Protein AF-A0A641AQV4-F1 (afdb_monomer_lite)

InterPro domains:
  IPR024524 Protein of unknown function DUF3800 [PF12686] (24-109)

Structure (mmCIF, N/CA/C/O backbone):
data_AF-A0A641AQV4-F1
#
_entry.id   AF-A0A641AQV4-F1
#
loop_
_atom_site.group_PDB
_atom_site.id
_atom_site.type_symbol
_atom_site.label_atom_id
_atom_site.label_alt_id
_atom_site.label_comp_id
_atom_site.label_asym_id
_atom_site.label_entity_id
_atom_site.label_seq_id
_atom_site.pdbx_PDB_ins_code
_atom_site.Cartn_x
_atom_site.Cartn_y
_atom_site.Cartn_z
_atom_site.occupancy
_atom_site.B_iso_or_equiv
_atom_site.auth_seq_id
_atom_site.auth_comp_id
_atom_site.auth_asym_id
_atom_site.auth_atom_id
_atom_site.pdbx_PDB_model_num
ATOM 1 N N . MET A 1 1 ? -1.474 -3.637 4.323 1.00 90.50 1 MET A N 1
ATOM 2 C CA . MET A 1 1 ? -1.770 -3.401 2.892 1.00 90.50 1 MET A CA 1
ATOM 3 C C . MET A 1 1 ? -0.518 -3.667 2.078 1.00 90.50 1 MET A C 1
ATOM 5 O O . MET A 1 1 ? 0.560 -3.543 2.641 1.00 90.50 1 MET A O 1
ATOM 9 N N . GLY A 1 2 ? -0.645 -4.040 0.807 1.00 93.69 2 GLY A N 1
ATOM 10 C CA . GLY A 1 2 ? 0.473 -4.293 -0.098 1.00 93.69 2 GLY A CA 1
ATOM 11 C C . GLY A 1 2 ? 0.120 -3.912 -1.532 1.00 93.69 2 GLY A C 1
ATOM 12 O O . GLY A 1 2 ? -0.974 -4.215 -2.003 1.00 93.69 2 GLY A O 1
ATOM 13 N N . VAL A 1 3 ? 1.032 -3.237 -2.224 1.00 95.06 3 VAL A N 1
ATOM 14 C CA . VAL A 1 3 ? 0.872 -2.877 -3.637 1.00 95.06 3 VAL A CA 1
ATOM 15 C C . VAL A 1 3 ? 2.147 -3.260 -4.366 1.00 95.06 3 VAL A C 1
ATOM 17 O O . VAL A 1 3 ? 3.242 -2.921 -3.923 1.00 95.06 3 VAL A O 1
ATOM 20 N N . VAL A 1 4 ? 1.998 -3.974 -5.476 1.00 94.38 4 VAL A N 1
ATOM 21 C CA . VAL A 1 4 ? 3.103 -4.377 -6.344 1.00 94.38 4 VAL A CA 1
ATOM 22 C C . VAL A 1 4 ? 2.828 -3.849 -7.738 1.00 94.38 4 VAL A C 1
ATOM 24 O O . VAL A 1 4 ? 1.740 -4.049 -8.271 1.00 94.38 4 VAL A O 1
ATOM 27 N N . VAL A 1 5 ? 3.810 -3.173 -8.322 1.00 93.50 5 VAL A N 1
ATOM 28 C CA . VAL A 1 5 ? 3.731 -2.628 -9.679 1.00 93.50 5 VAL A CA 1
ATOM 29 C C . VAL A 1 5 ? 4.882 -3.208 -10.489 1.00 93.50 5 VAL A C 1
ATOM 31 O O . VAL A 1 5 ? 6.038 -2.958 -10.161 1.00 93.50 5 VAL A O 1
ATOM 34 N N . ASP A 1 6 ? 4.567 -3.983 -11.528 1.00 91.06 6 ASP A N 1
ATOM 35 C CA . ASP A 1 6 ? 5.543 -4.497 -12.497 1.00 91.06 6 ASP A CA 1
ATOM 36 C C . ASP A 1 6 ? 6.168 -3.314 -13.260 1.00 91.06 6 ASP A C 1
ATOM 38 O O . ASP A 1 6 ? 5.469 -2.382 -13.655 1.00 91.06 6 ASP A O 1
ATOM 42 N N . SER A 1 7 ? 7.472 -3.355 -13.555 1.00 87.75 7 SER A N 1
ATOM 43 C CA . SER A 1 7 ? 8.125 -2.381 -14.459 1.00 87.75 7 SER A CA 1
ATOM 44 C C . SER A 1 7 ? 7.400 -2.171 -15.773 1.00 87.75 7 SER A C 1
ATOM 46 O O . SER A 1 7 ? 7.506 -1.107 -16.378 1.00 87.75 7 SER A O 1
ATOM 48 N N . ARG A 1 8 ? 6.774 -3.234 -16.273 1.00 88.31 8 ARG A N 1
ATOM 49 C CA . ARG A 1 8 ? 6.103 -3.253 -17.562 1.00 88.31 8 ARG A CA 1
ATOM 50 C C . ARG A 1 8 ? 4.699 -2.683 -17.481 1.00 88.31 8 ARG A C 1
ATOM 52 O O . ARG A 1 8 ? 4.086 -2.458 -18.520 1.00 88.31 8 ARG A O 1
ATOM 59 N N . PHE A 1 9 ? 4.176 -2.457 -16.282 1.00 87.62 9 PHE A N 1
ATOM 60 C CA . PHE A 1 9 ? 2.950 -1.707 -16.110 1.00 87.62 9 PHE A CA 1
ATOM 61 C C . PHE A 1 9 ? 3.228 -0.237 -16.445 1.00 87.62 9 PHE A C 1
ATOM 63 O O . PHE A 1 9 ? 4.127 0.370 -15.868 1.00 87.62 9 PHE A O 1
ATOM 70 N N . HIS A 1 10 ? 2.503 0.304 -17.428 1.00 85.50 10 HIS A N 1
ATOM 71 C CA . HIS A 1 10 ? 2.742 1.638 -17.995 1.00 85.50 10 HIS A CA 1
ATOM 72 C C . HIS A 1 10 ? 4.231 1.882 -18.323 1.00 85.50 10 HIS A C 1
ATOM 74 O O . HIS A 1 10 ? 4.896 2.720 -17.716 1.00 85.50 10 HIS A O 1
ATOM 80 N N . GLN A 1 11 ? 4.781 1.130 -19.285 1.00 81.81 11 GLN A N 1
ATOM 81 C CA . GLN A 1 11 ? 6.208 1.209 -19.659 1.00 81.81 11 GLN A CA 1
ATOM 82 C C . GLN A 1 11 ? 6.678 2.622 -20.015 1.00 81.81 11 GLN A C 1
ATOM 84 O O . GLN A 1 11 ? 7.816 2.968 -19.713 1.00 81.81 11 GLN A O 1
ATOM 89 N N . ALA A 1 12 ? 5.800 3.431 -20.614 1.00 86.94 12 ALA A N 1
ATOM 90 C CA . ALA A 1 12 ? 6.088 4.817 -20.972 1.00 86.94 12 ALA A CA 1
ATOM 91 C C . ALA A 1 12 ? 6.213 5.757 -19.754 1.00 86.94 12 ALA A C 1
ATOM 93 O O . ALA A 1 12 ? 6.761 6.848 -19.883 1.00 86.94 12 ALA A O 1
ATOM 94 N N . SER A 1 13 ? 5.724 5.357 -18.575 1.00 88.25 13 SER A N 1
ATOM 95 C CA . SER A 1 13 ? 5.799 6.162 -17.356 1.00 88.25 13 SER A CA 1
ATOM 96 C C . SER A 1 13 ? 7.189 6.114 -16.722 1.00 88.25 13 SER A C 1
ATOM 98 O O . SER A 1 13 ? 7.870 5.081 -16.702 1.00 88.25 13 SER A O 1
ATOM 100 N N . THR A 1 14 ? 7.588 7.240 -16.130 1.00 91.00 14 THR A N 1
ATOM 101 C CA . THR A 1 14 ? 8.814 7.333 -15.335 1.00 91.00 14 THR A CA 1
ATOM 102 C C . THR A 1 14 ? 8.714 6.463 -14.071 1.00 91.00 14 THR A C 1
ATOM 104 O O . THR A 1 14 ? 7.610 6.168 -13.599 1.00 91.00 14 THR A O 1
ATOM 107 N N . PRO A 1 15 ? 9.848 6.029 -13.486 1.00 87.88 15 PRO A N 1
ATOM 108 C CA . PRO A 1 15 ? 9.845 5.307 -12.213 1.00 87.88 15 PRO A CA 1
ATOM 109 C C . PRO A 1 15 ? 9.129 6.064 -11.088 1.00 87.88 15 PRO A C 1
ATOM 111 O O . PRO A 1 15 ? 8.354 5.453 -10.361 1.00 87.88 15 PRO A O 1
ATOM 114 N N . GLU A 1 16 ? 9.330 7.379 -11.010 1.00 88.62 16 GLU A N 1
ATOM 115 C CA . GLU A 1 16 ? 8.686 8.263 -10.033 1.00 88.62 16 GLU A CA 1
ATOM 116 C C . GLU A 1 16 ? 7.159 8.262 -10.178 1.00 88.62 16 GLU A C 1
ATOM 118 O O . GLU A 1 16 ? 6.444 8.071 -9.202 1.00 88.62 16 GLU A O 1
ATOM 123 N N . SER A 1 17 ? 6.638 8.365 -11.406 1.00 89.56 17 SER A N 1
ATOM 124 C CA . SER A 1 17 ? 5.191 8.315 -11.651 1.00 89.56 17 SER A CA 1
ATOM 125 C C . SER A 1 17 ? 4.580 6.966 -11.247 1.00 89.56 17 SER A C 1
ATOM 127 O O . SER A 1 17 ? 3.475 6.916 -10.704 1.00 89.56 17 SER A O 1
ATOM 129 N N . ARG A 1 18 ? 5.306 5.857 -11.455 1.00 90.44 18 ARG A N 1
ATOM 130 C CA . ARG A 1 18 ? 4.868 4.530 -10.987 1.00 90.44 18 ARG A CA 1
ATOM 131 C C . ARG A 1 18 ? 4.887 4.417 -9.467 1.00 90.44 18 ARG A C 1
ATOM 133 O O . ARG A 1 18 ? 3.988 3.798 -8.906 1.00 90.44 18 ARG A O 1
ATOM 140 N N . GLU A 1 19 ? 5.888 4.997 -8.813 1.00 89.94 19 GLU A N 1
ATOM 141 C CA . GLU A 1 19 ? 5.973 5.053 -7.353 1.00 89.94 19 GLU A CA 1
ATOM 142 C C . GLU A 1 19 ? 4.833 5.888 -6.766 1.00 89.94 19 GLU A C 1
ATOM 144 O O . GLU A 1 19 ? 4.111 5.400 -5.897 1.00 89.94 19 GLU A O 1
ATOM 149 N N . GLN A 1 20 ? 4.592 7.079 -7.317 1.00 91.88 20 GLN A N 1
ATOM 150 C CA . GLN A 1 20 ? 3.461 7.926 -6.956 1.00 91.88 20 GLN A CA 1
ATOM 151 C C . GLN A 1 20 ? 2.134 7.173 -7.109 1.00 91.88 20 GLN A C 1
ATOM 153 O O . GLN A 1 20 ? 1.320 7.181 -6.188 1.00 91.88 20 GLN A O 1
ATOM 158 N N . HIS A 1 21 ? 1.92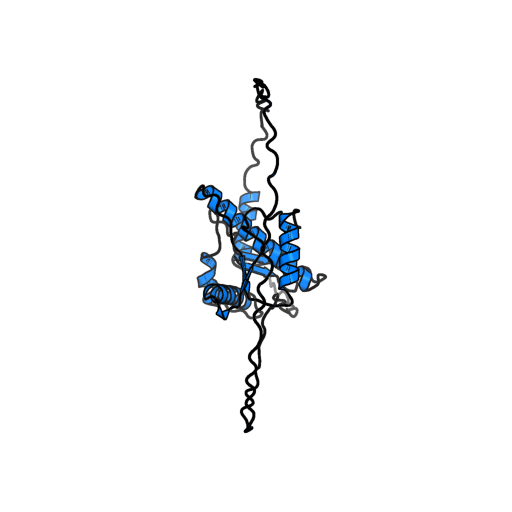5 6.473 -8.230 1.00 92.50 21 HIS A N 1
ATOM 159 C CA . HIS A 1 21 ? 0.723 5.668 -8.447 1.00 92.50 21 HIS A CA 1
ATOM 160 C C . HIS A 1 21 ? 0.591 4.534 -7.422 1.00 92.50 21 HIS A C 1
ATOM 162 O O . HIS A 1 21 ? -0.465 4.374 -6.811 1.00 92.50 21 HIS A O 1
ATOM 168 N N . ALA A 1 22 ? 1.658 3.759 -7.201 1.00 93.06 22 ALA A N 1
ATOM 169 C CA . ALA A 1 22 ? 1.662 2.681 -6.214 1.00 93.06 22 ALA A CA 1
ATOM 170 C C . ALA A 1 22 ? 1.299 3.206 -4.819 1.00 93.06 22 ALA A C 1
ATOM 172 O O . ALA A 1 22 ? 0.519 2.584 -4.092 1.00 93.06 22 ALA A O 1
ATOM 173 N N . TYR A 1 23 ? 1.841 4.372 -4.473 1.00 93.00 23 TYR A N 1
ATOM 174 C CA . TYR A 1 23 ? 1.618 5.023 -3.198 1.00 93.00 23 TYR A CA 1
ATOM 175 C C . TYR A 1 23 ? 0.191 5.565 -3.056 1.00 93.00 23 TYR A C 1
ATOM 177 O O . TYR A 1 23 ? -0.449 5.357 -2.024 1.00 93.00 23 TYR A O 1
ATOM 185 N N . GLU A 1 24 ? -0.353 6.165 -4.116 1.00 94.31 24 GLU A N 1
ATOM 186 C CA . GLU A 1 24 ? -1.747 6.606 -4.168 1.00 94.31 24 GLU A CA 1
ATOM 187 C C . GLU A 1 24 ? -2.705 5.428 -3.937 1.00 94.31 24 GLU A C 1
ATOM 189 O O . GLU A 1 24 ? -3.606 5.509 -3.097 1.00 94.31 24 GLU A O 1
ATOM 194 N N . VAL A 1 25 ? -2.476 4.296 -4.620 1.00 94.50 25 VAL A N 1
ATOM 195 C CA . VAL A 1 25 ? -3.276 3.076 -4.428 1.00 94.50 25 VAL A CA 1
ATOM 196 C C . VAL A 1 25 ? -3.168 2.599 -2.983 1.00 94.50 25 VAL A C 1
ATOM 198 O O . VAL A 1 25 ? -4.184 2.267 -2.369 1.00 94.50 25 VAL A O 1
ATOM 201 N N . LEU A 1 26 ? -1.951 2.553 -2.434 1.00 94.50 26 LEU A N 1
ATOM 202 C CA . LEU A 1 26 ? -1.697 2.063 -1.083 1.00 94.50 26 LEU A CA 1
ATOM 203 C C . LEU A 1 26 ? -2.469 2.883 -0.042 1.00 94.50 26 LEU A C 1
ATOM 205 O O . LEU A 1 26 ? -3.182 2.303 0.784 1.00 94.50 26 LEU A O 1
ATOM 209 N N . LEU A 1 27 ? -2.373 4.215 -0.110 1.00 94.31 27 LEU A N 1
ATOM 210 C CA . LEU A 1 27 ? -3.089 5.113 0.795 1.00 94.31 27 LEU A CA 1
ATOM 211 C C . LEU A 1 27 ? -4.600 5.036 0.598 1.00 94.31 27 LEU A C 1
ATOM 213 O O . LEU A 1 27 ? -5.336 5.012 1.581 1.00 94.31 27 LEU A O 1
ATOM 217 N N . HIS A 1 28 ? -5.076 4.932 -0.642 1.00 93.81 28 HIS A N 1
ATOM 218 C CA . HIS A 1 28 ? -6.503 4.790 -0.911 1.00 93.81 28 HIS A CA 1
ATOM 219 C C . HIS A 1 28 ? -7.071 3.477 -0.346 1.00 93.81 28 HIS A C 1
ATOM 221 O O . HIS A 1 28 ? -8.138 3.466 0.268 1.00 93.81 28 HIS A O 1
ATOM 227 N N . LYS A 1 29 ? -6.352 2.356 -0.485 1.00 93.31 29 LYS A N 1
ATOM 228 C CA . LYS A 1 29 ? -6.755 1.075 0.121 1.00 93.31 29 LYS A CA 1
ATOM 229 C C . LYS A 1 29 ? -6.733 1.128 1.646 1.00 93.31 29 LYS A C 1
ATOM 231 O O . LYS A 1 29 ? -7.606 0.540 2.283 1.00 93.31 29 LYS A O 1
ATOM 236 N N . PHE A 1 30 ? -5.771 1.837 2.232 1.00 94.31 30 PHE A N 1
ATOM 237 C CA . PHE A 1 30 ? -5.744 2.078 3.671 1.00 94.31 30 PHE A CA 1
ATOM 238 C C . PHE A 1 30 ? -6.923 2.948 4.133 1.00 94.31 30 PHE A C 1
ATOM 240 O O . PHE A 1 30 ? -7.590 2.597 5.101 1.00 94.31 30 PHE A O 1
ATOM 247 N N . ASP A 1 31 ? -7.254 4.014 3.403 1.00 93.12 31 ASP A N 1
ATOM 248 C CA . ASP A 1 31 ? -8.428 4.854 3.672 1.00 93.12 31 ASP A CA 1
ATOM 249 C C . ASP A 1 31 ? -9.733 4.040 3.630 1.00 93.12 31 ASP A C 1
ATOM 251 O O . ASP A 1 31 ? -10.574 4.148 4.525 1.00 93.12 31 ASP A O 1
ATOM 255 N N . MET A 1 32 ? -9.859 3.145 2.647 1.00 91.25 32 MET A N 1
ATOM 256 C CA . MET A 1 32 ? -10.991 2.226 2.533 1.00 91.25 32 MET A CA 1
ATOM 257 C C . MET A 1 32 ? -11.075 1.224 3.690 1.00 91.25 32 MET A C 1
ATOM 259 O O . MET A 1 32 ? -12.176 0.976 4.183 1.00 91.25 32 MET A O 1
ATOM 263 N N . LEU A 1 33 ? -9.942 0.694 4.164 1.00 92.12 33 LEU A N 1
ATOM 264 C CA . LEU A 1 33 ? -9.897 -0.118 5.387 1.00 92.12 33 LEU A CA 1
ATOM 265 C C . LEU A 1 33 ? -10.424 0.669 6.582 1.00 92.12 33 LEU A C 1
ATOM 267 O O . LEU A 1 33 ? -11.279 0.168 7.304 1.00 92.12 33 LEU A O 1
ATOM 271 N N . LEU A 1 34 ? -9.944 1.897 6.790 1.00 92.62 34 LEU A N 1
ATOM 272 C CA . LEU A 1 34 ? -10.392 2.729 7.910 1.00 92.62 34 LEU A CA 1
ATOM 273 C C . LEU A 1 34 ? -11.893 3.005 7.829 1.00 92.62 34 LEU A C 1
ATOM 275 O O . LEU A 1 34 ? -12.591 2.933 8.838 1.00 92.62 34 LEU A O 1
ATOM 279 N N . LYS A 1 35 ? -12.410 3.254 6.621 1.00 91.44 35 LYS A N 1
ATOM 280 C CA . LYS A 1 35 ? -13.849 3.383 6.383 1.00 91.44 35 LYS A CA 1
ATOM 281 C C . LYS A 1 35 ? -14.597 2.096 6.741 1.00 91.44 35 LYS A C 1
ATOM 283 O O . LYS A 1 35 ? -15.625 2.178 7.406 1.00 91.44 35 LYS A O 1
ATOM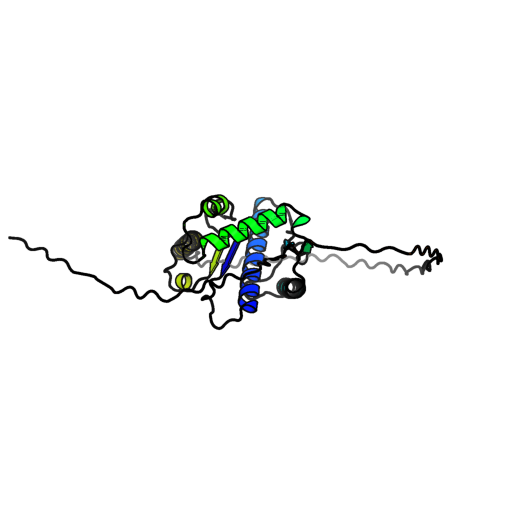 288 N N . SER A 1 36 ? -14.094 0.930 6.334 1.00 89.38 36 SER A N 1
ATOM 289 C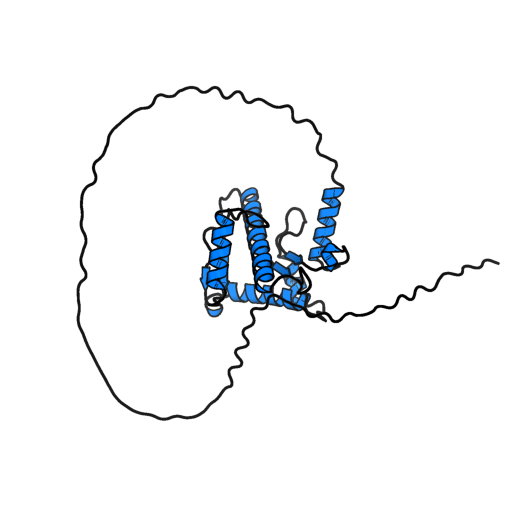 CA . SER A 1 36 ? -14.700 -0.369 6.659 1.00 89.38 36 SER A CA 1
ATOM 290 C C . SER A 1 36 ? -14.729 -0.618 8.168 1.00 89.38 36 SER A C 1
ATOM 292 O O . SER A 1 36 ? -15.767 -1.005 8.698 1.00 89.38 36 SER A O 1
ATOM 294 N N . VAL A 1 37 ? -13.617 -0.362 8.860 1.00 89.38 37 VAL A N 1
ATOM 295 C CA . VAL A 1 37 ? -13.500 -0.499 10.320 1.00 89.38 37 VAL A CA 1
ATOM 296 C C . VAL A 1 37 ? -14.454 0.463 11.022 1.00 89.38 37 VAL A C 1
ATOM 298 O O . VAL A 1 37 ? -15.192 0.058 11.909 1.00 89.38 37 VAL A O 1
ATOM 301 N N . ARG A 1 38 ? -14.532 1.720 10.572 1.00 90.00 38 ARG A N 1
ATOM 302 C CA . ARG A 1 38 ? -15.468 2.711 11.116 1.00 90.00 38 ARG A CA 1
ATOM 303 C C . ARG A 1 38 ? -16.929 2.292 10.969 1.00 90.00 38 ARG A C 1
ATOM 305 O O . ARG A 1 38 ? -17.709 2.520 11.886 1.00 90.00 38 ARG A O 1
ATOM 312 N N . VAL A 1 39 ? -17.314 1.736 9.819 1.00 88.94 39 VAL A N 1
ATOM 313 C CA . VAL A 1 39 ? -18.689 1.253 9.600 1.00 88.94 39 VAL A CA 1
ATOM 314 C C . VAL A 1 39 ? -18.998 0.073 10.520 1.00 88.94 39 VAL A C 1
ATOM 316 O O . VAL A 1 39 ? -20.096 0.009 11.061 1.00 88.94 39 VAL A O 1
ATOM 319 N N . LYS A 1 40 ? -18.032 -0.829 10.723 1.00 87.44 40 LYS A N 1
ATOM 320 C CA . LYS A 1 40 ? -18.199 -2.020 11.558 1.00 87.44 40 LYS A CA 1
ATOM 321 C C . LYS A 1 40 ? -18.242 -1.699 13.055 1.00 87.44 40 LYS A C 1
ATOM 323 O O . LYS A 1 40 ? -19.142 -2.153 13.749 1.00 87.44 40 LYS A O 1
ATOM 328 N N . ASP A 1 41 ? -17.301 -0.889 13.527 1.00 86.50 41 ASP A N 1
ATOM 329 C CA . ASP A 1 41 ? -17.079 -0.655 14.957 1.00 86.50 41 ASP A CA 1
ATOM 330 C C . ASP A 1 41 ? -17.754 0.636 15.451 1.00 86.50 41 ASP A C 1
ATOM 332 O O . ASP A 1 41 ? -17.727 0.943 16.638 1.00 86.50 41 ASP A O 1
ATOM 336 N N . SER A 1 42 ? -18.357 1.422 14.550 1.00 86.19 42 SER A N 1
ATOM 337 C CA . SER A 1 42 ? -18.987 2.724 14.835 1.00 86.19 42 SER A CA 1
ATOM 338 C C . SER A 1 42 ? -18.059 3.765 15.488 1.00 86.19 42 SER A C 1
ATOM 340 O O . SER A 1 42 ? -18.525 4.780 16.007 1.00 86.19 42 SER A O 1
ATOM 342 N N . LEU A 1 43 ? -16.738 3.568 15.418 1.00 80.44 43 LEU A N 1
ATOM 343 C CA . LEU A 1 43 ? -15.737 4.481 15.971 1.00 80.44 43 LEU A CA 1
ATOM 344 C C . LEU A 1 43 ? -15.168 5.411 14.887 1.00 80.44 43 LEU A C 1
ATOM 346 O O . LEU A 1 43 ? -14.792 4.943 13.808 1.00 80.44 43 LEU A O 1
ATOM 350 N N . PRO A 1 44 ? -15.035 6.728 15.145 1.00 81.44 44 PRO A N 1
ATOM 351 C CA . PRO A 1 44 ? -14.482 7.694 14.195 1.00 81.44 44 PRO A CA 1
ATOM 352 C C . PRO A 1 44 ? -12.943 7.648 14.151 1.00 81.44 44 PRO A C 1
ATOM 354 O O . PRO A 1 44 ? -12.280 8.685 14.177 1.00 81.44 44 PRO A O 1
ATOM 357 N N . ASN A 1 45 ? -12.365 6.448 14.093 1.00 84.25 45 ASN A N 1
ATOM 358 C CA . ASN A 1 45 ? -10.921 6.261 14.106 1.00 84.25 45 ASN A CA 1
ATOM 359 C C . ASN A 1 45 ? -10.290 6.866 12.847 1.00 84.25 45 ASN A C 1
ATOM 361 O O . ASN A 1 45 ? -10.765 6.656 11.727 1.00 84.25 45 ASN A O 1
ATOM 365 N N . ARG A 1 46 ? -9.196 7.606 13.040 1.00 91.75 46 ARG A N 1
ATOM 366 C CA . ARG A 1 46 ? -8.327 8.071 11.958 1.00 91.75 46 ARG A CA 1
ATOM 367 C C . ARG A 1 46 ? -7.034 7.272 11.963 1.00 91.75 46 ARG A C 1
ATOM 369 O O . ARG A 1 46 ? -6.533 6.911 13.023 1.00 91.75 46 ARG A O 1
ATOM 376 N N . GLY A 1 47 ? -6.498 7.002 10.780 1.00 92.75 47 GLY A N 1
ATOM 377 C CA . GLY A 1 47 ? -5.254 6.253 10.634 1.00 92.75 47 GLY A CA 1
ATOM 378 C C . GLY A 1 47 ? -4.034 7.161 10.618 1.00 92.75 47 GLY A C 1
ATOM 379 O O . GLY A 1 47 ? -4.071 8.247 10.041 1.00 92.75 47 GLY A O 1
ATOM 380 N N . LEU A 1 48 ? -2.941 6.687 11.205 1.00 94.06 48 LEU A N 1
ATOM 381 C CA . LEU A 1 48 ? -1.625 7.305 11.095 1.00 94.06 48 LEU A CA 1
ATOM 382 C C . LEU A 1 48 ? -0.747 6.463 10.166 1.00 94.06 48 LEU A C 1
ATOM 384 O O . LEU A 1 48 ? -0.765 5.235 10.245 1.00 94.06 48 LEU A O 1
ATOM 388 N N . VAL A 1 49 ? 0.021 7.123 9.300 1.00 93.81 49 VAL A N 1
ATOM 389 C CA . VAL A 1 49 ? 0.984 6.477 8.400 1.00 93.81 49 VAL A CA 1
ATOM 390 C C . VAL A 1 49 ? 2.380 6.952 8.777 1.00 93.81 49 VAL A C 1
ATOM 392 O O . VAL A 1 49 ? 2.606 8.153 8.910 1.00 93.81 49 VAL A O 1
ATOM 395 N N . ILE A 1 50 ? 3.301 6.006 8.957 1.00 92.44 50 ILE A N 1
ATOM 396 C CA . ILE A 1 50 ? 4.701 6.274 9.291 1.00 92.44 50 ILE A CA 1
ATOM 397 C C . ILE A 1 50 ? 5.580 5.572 8.257 1.00 92.44 50 ILE A C 1
ATOM 399 O O . ILE A 1 50 ? 5.401 4.382 8.000 1.00 92.44 50 ILE A O 1
ATOM 403 N N . HIS A 1 51 ? 6.521 6.311 7.685 1.00 90.38 51 HIS A N 1
ATOM 404 C CA . HIS A 1 51 ? 7.517 5.837 6.735 1.00 90.38 51 HIS A CA 1
ATOM 405 C C . HIS A 1 51 ? 8.899 5.715 7.369 1.00 90.38 51 HIS A C 1
ATOM 407 O O . HIS A 1 51 ? 9.253 6.486 8.264 1.00 90.38 51 HIS A O 1
ATOM 413 N N . ASP A 1 52 ? 9.696 4.786 6.838 1.00 89.94 52 ASP A N 1
ATOM 414 C CA . ASP A 1 52 ? 11.143 4.809 7.034 1.00 89.94 52 ASP A CA 1
ATOM 415 C C . ASP A 1 52 ? 11.731 6.065 6.375 1.00 89.94 52 ASP A C 1
ATOM 417 O O . ASP A 1 52 ? 11.389 6.430 5.244 1.00 89.94 52 ASP A O 1
ATOM 421 N N . ARG A 1 53 ? 12.600 6.757 7.108 1.00 83.31 53 ARG A N 1
ATOM 422 C CA . ARG A 1 53 ? 13.150 8.046 6.696 1.00 83.31 53 ARG A CA 1
ATOM 423 C C . ARG A 1 53 ? 14.115 7.881 5.525 1.00 83.31 53 ARG A C 1
ATOM 425 O O . ARG A 1 53 ? 15.219 7.359 5.673 1.00 83.31 53 ARG A O 1
ATOM 432 N N . ARG A 1 54 ? 13.747 8.456 4.376 1.00 77.88 54 ARG A N 1
ATOM 433 C CA . ARG A 1 54 ? 14.611 8.630 3.198 1.00 77.88 54 ARG A CA 1
ATOM 434 C C . ARG A 1 54 ? 14.476 10.065 2.695 1.00 77.88 54 ARG A C 1
ATOM 436 O O . ARG A 1 54 ? 13.430 10.439 2.180 1.00 77.88 54 ARG A O 1
ATOM 443 N N . VAL A 1 55 ? 15.549 10.848 2.824 1.00 56.91 55 VAL A N 1
ATOM 444 C CA . VAL A 1 55 ? 15.538 12.317 2.643 1.00 56.91 55 VAL A CA 1
ATOM 445 C C . VAL A 1 55 ? 14.978 12.766 1.286 1.00 56.91 55 VAL A C 1
ATOM 447 O O . VAL A 1 55 ? 14.283 13.770 1.221 1.00 56.91 55 VAL A O 1
ATOM 450 N N . VAL A 1 56 ? 15.247 12.022 0.207 1.00 59.81 56 VAL A N 1
ATOM 451 C CA . VAL A 1 56 ? 14.832 12.414 -1.154 1.00 59.81 56 VAL A CA 1
ATOM 452 C C . VAL A 1 56 ? 13.331 12.210 -1.391 1.00 59.81 56 VAL A C 1
ATOM 454 O O . VAL A 1 56 ? 12.735 12.974 -2.130 1.00 59.81 56 VAL A O 1
ATOM 457 N N . VAL A 1 57 ? 12.705 11.229 -0.732 1.00 79.19 57 VAL A N 1
ATOM 458 C CA . VAL A 1 57 ? 11.318 10.807 -1.026 1.00 79.19 57 VAL A CA 1
ATOM 459 C C . VAL A 1 57 ? 10.297 11.491 -0.101 1.00 79.19 57 VAL A C 1
ATOM 461 O O . VAL A 1 57 ? 9.109 11.572 -0.404 1.00 79.19 57 VAL A O 1
ATOM 464 N N . GLU A 1 58 ? 10.749 12.020 1.037 1.00 87.06 58 GLU A N 1
ATOM 465 C CA . GLU A 1 58 ? 9.880 12.606 2.063 1.00 87.06 58 GLU A CA 1
ATOM 466 C C . GLU A 1 58 ? 9.071 13.809 1.553 1.00 87.06 58 GLU A C 1
ATOM 468 O O . GLU A 1 58 ? 7.850 13.856 1.729 1.00 87.06 58 GLU A O 1
ATOM 473 N N . ARG A 1 59 ? 9.733 14.757 0.876 1.00 88.44 59 ARG A N 1
ATOM 474 C CA . ARG A 1 59 ? 9.081 15.972 0.364 1.00 88.44 59 ARG A CA 1
ATOM 475 C C . ARG A 1 59 ? 8.002 15.647 -0.669 1.00 88.44 59 ARG A C 1
ATOM 477 O O . ARG A 1 59 ? 6.931 16.260 -0.646 1.00 88.44 59 ARG A O 1
ATOM 484 N N . ASP A 1 60 ? 8.269 14.685 -1.543 1.00 90.12 60 ASP A N 1
ATOM 485 C CA . ASP A 1 60 ? 7.349 14.291 -2.608 1.00 90.12 60 ASP A CA 1
ATOM 486 C C . ASP A 1 60 ? 6.118 13.598 -2.019 1.00 90.12 60 ASP A C 1
ATOM 488 O O . ASP A 1 60 ? 4.991 14.017 -2.283 1.00 90.12 60 ASP A O 1
ATOM 492 N N . ILE A 1 61 ? 6.318 12.647 -1.098 1.00 91.12 61 ILE A N 1
ATOM 493 C CA . ILE A 1 61 ? 5.231 11.962 -0.381 1.00 91.12 61 ILE A CA 1
ATOM 494 C C . ILE A 1 61 ? 4.334 12.951 0.373 1.00 91.12 61 ILE A C 1
ATOM 496 O O . ILE A 1 61 ? 3.102 12.855 0.298 1.00 91.12 61 ILE A O 1
ATOM 500 N N . GLN A 1 62 ? 4.922 13.904 1.103 1.00 91.56 62 GLN A N 1
ATOM 501 C CA . GLN A 1 62 ? 4.156 14.922 1.828 1.00 91.56 62 GLN A CA 1
ATOM 502 C C . GLN A 1 62 ? 3.364 15.813 0.864 1.00 91.56 62 GLN A C 1
ATOM 504 O O . GLN A 1 62 ? 2.188 16.103 1.116 1.00 91.56 62 GLN A O 1
ATOM 509 N N . THR A 1 63 ? 3.974 16.200 -0.260 1.00 92.25 63 THR A N 1
ATOM 510 C CA . THR A 1 63 ? 3.331 17.012 -1.300 1.00 92.25 63 THR A CA 1
ATOM 511 C C . THR A 1 63 ? 2.146 16.271 -1.917 1.00 92.25 63 THR A C 1
ATOM 513 O O . THR A 1 63 ? 1.027 16.792 -1.894 1.00 92.25 63 THR A O 1
ATOM 516 N N . TRP A 1 64 ? 2.349 15.037 -2.388 1.00 92.69 64 TRP A N 1
ATOM 517 C CA . TRP A 1 64 ? 1.298 14.209 -2.983 1.00 92.69 64 TRP A CA 1
ATOM 518 C C . TRP A 1 64 ? 0.155 13.956 -2.001 1.00 92.69 64 TRP A C 1
ATOM 520 O O . TRP A 1 64 ? -1.010 14.168 -2.331 1.00 92.69 64 TRP A O 1
ATOM 530 N N . THR A 1 65 ? 0.467 13.590 -0.755 1.00 91.69 65 THR A N 1
ATOM 531 C CA . THR A 1 65 ? -0.571 13.292 0.242 1.00 91.69 65 THR A CA 1
ATOM 532 C C . THR A 1 65 ? -1.382 14.533 0.604 1.00 91.69 65 THR A C 1
ATOM 534 O O . THR A 1 65 ? -2.603 14.461 0.752 1.00 91.69 65 THR A O 1
ATOM 537 N N . THR A 1 66 ? -0.733 15.697 0.701 1.00 92.12 66 THR A N 1
ATOM 538 C CA . THR A 1 66 ? -1.428 16.971 0.930 1.00 92.12 66 THR A CA 1
ATOM 539 C C . THR A 1 66 ? -2.378 17.295 -0.223 1.00 92.12 66 THR A C 1
ATOM 541 O O . THR A 1 66 ? -3.508 17.728 0.019 1.00 92.12 66 THR A O 1
ATOM 544 N N . GLN A 1 67 ? -1.954 17.052 -1.466 1.00 92.31 67 GLN A N 1
ATOM 545 C CA . GLN A 1 67 ? -2.792 17.230 -2.653 1.00 92.31 67 GLN A CA 1
ATOM 546 C C . GLN A 1 67 ? -3.991 16.275 -2.638 1.00 92.31 67 GLN A C 1
ATOM 548 O O . GLN A 1 67 ? -5.123 16.743 -2.726 1.00 92.31 67 GLN A O 1
ATOM 553 N N . TRP A 1 68 ? -3.780 14.975 -2.420 1.00 93.75 68 TRP A N 1
ATOM 554 C CA . TRP A 1 68 ? -4.851 13.965 -2.406 1.00 93.75 68 TRP A CA 1
ATOM 555 C C . TRP A 1 68 ? -5.849 14.111 -1.248 1.00 93.75 68 TRP A C 1
ATOM 557 O O . TRP A 1 68 ? -6.962 13.583 -1.304 1.00 93.75 68 TRP A O 1
ATOM 567 N N . ARG A 1 69 ? -5.476 14.820 -0.177 1.00 90.62 69 ARG A N 1
ATOM 568 C CA . ARG A 1 69 ? -6.407 15.213 0.894 1.00 90.62 69 ARG A CA 1
ATOM 569 C C . ARG A 1 69 ? -7.283 16.396 0.476 1.00 90.62 69 ARG A C 1
ATOM 571 O O . ARG A 1 69 ? -8.480 16.403 0.763 1.00 90.62 69 ARG A O 1
ATOM 578 N N . LYS A 1 70 ? -6.703 17.400 -0.193 1.00 89.56 70 LYS A N 1
ATOM 579 C CA . LYS A 1 70 ? -7.410 18.622 -0.621 1.00 89.56 70 LYS A CA 1
ATOM 580 C C . LYS A 1 70 ? -8.331 18.372 -1.815 1.00 89.56 70 LYS A C 1
ATOM 582 O O . LYS A 1 70 ? -9.470 18.827 -1.812 1.00 89.56 70 LYS A O 1
ATOM 587 N N . SER A 1 71 ? -7.852 17.627 -2.800 1.00 86.31 71 SER A N 1
ATOM 588 C CA . SER A 1 71 ? -8.553 17.294 -4.040 1.00 86.31 71 SER A CA 1
ATOM 589 C C . SER A 1 71 ? -8.472 15.795 -4.300 1.00 86.31 71 SER A C 1
ATOM 591 O O . SER A 1 71 ? -7.523 15.144 -3.872 1.00 86.31 71 SER A O 1
ATOM 593 N N . ALA A 1 72 ? -9.455 15.234 -5.005 1.00 80.94 72 ALA A N 1
ATOM 594 C CA . ALA A 1 72 ? -9.357 13.847 -5.443 1.00 80.94 72 ALA A CA 1
ATOM 595 C C . ALA A 1 72 ? -8.119 13.668 -6.336 1.00 80.94 72 ALA A C 1
ATOM 597 O O . ALA A 1 72 ? -7.905 14.461 -7.253 1.00 80.94 72 ALA A O 1
ATOM 598 N N . GLY A 1 73 ? -7.307 12.652 -6.039 1.00 81.06 73 GLY A N 1
ATOM 599 C CA . GLY A 1 73 ? -6.278 12.177 -6.956 1.00 81.06 73 GLY A CA 1
ATOM 600 C C . GLY A 1 73 ? -6.885 11.404 -8.129 1.00 81.06 73 GLY A C 1
ATOM 601 O O . GLY A 1 73 ? -8.094 11.447 -8.368 1.00 81.06 73 GLY A O 1
ATOM 602 N N . ASN A 1 74 ? -6.051 10.642 -8.829 1.00 81.31 74 ASN A N 1
ATOM 603 C CA . ASN A 1 74 ? -6.493 9.756 -9.905 1.00 81.31 74 ASN A CA 1
ATOM 604 C C . ASN A 1 74 ? -7.421 8.646 -9.394 1.00 81.31 74 ASN A C 1
ATOM 606 O O . ASN A 1 74 ? -8.301 8.185 -10.117 1.00 81.31 74 ASN A O 1
ATOM 610 N N . ILE A 1 75 ? -7.214 8.197 -8.155 1.00 86.38 75 ILE A N 1
ATOM 611 C CA . ILE A 1 75 ? -7.946 7.074 -7.554 1.00 86.38 75 ILE A CA 1
ATOM 612 C C . ILE A 1 75 ? -9.052 7.578 -6.628 1.00 86.38 75 ILE A C 1
ATOM 614 O O . ILE A 1 75 ? -10.115 6.967 -6.519 1.00 86.38 75 ILE A O 1
ATOM 618 N N . GLY A 1 76 ? -8.822 8.704 -5.954 1.00 88.19 76 GLY A N 1
ATOM 619 C CA . GLY A 1 76 ? -9.823 9.328 -5.104 1.00 88.19 76 GLY A CA 1
ATOM 620 C C . GLY A 1 76 ? -9.230 10.291 -4.088 1.00 88.19 76 GLY A C 1
ATOM 621 O O . GLY A 1 76 ? -8.039 10.587 -4.091 1.00 88.19 76 GLY A O 1
ATOM 622 N N . GLN A 1 77 ? -10.090 10.797 -3.208 1.00 92.12 77 GLN A N 1
ATOM 623 C CA . GLN A 1 77 ? -9.700 11.708 -2.134 1.00 92.12 77 GLN A CA 1
ATOM 624 C C . GLN A 1 77 ? -9.447 10.940 -0.832 1.00 92.12 77 GLN A C 1
ATOM 626 O O . GLN A 1 77 ? -10.254 10.089 -0.453 1.00 92.12 77 GLN A O 1
ATOM 631 N N . LEU A 1 78 ? -8.376 11.288 -0.118 1.00 92.62 78 LEU A N 1
ATOM 632 C CA . LEU A 1 78 ? -8.062 10.748 1.209 1.00 92.62 78 LEU A CA 1
ATOM 633 C C . LEU A 1 78 ? -8.829 11.520 2.290 1.00 92.62 78 LEU A C 1
ATOM 635 O O . LEU A 1 78 ? -8.756 12.749 2.340 1.00 92.62 78 LEU A O 1
ATOM 639 N N . ARG A 1 79 ? -9.559 10.820 3.167 1.00 92.19 79 ARG A N 1
ATOM 640 C CA . ARG A 1 79 ? -10.462 11.453 4.155 1.00 92.19 79 ARG A CA 1
ATOM 641 C C . ARG A 1 79 ? -10.258 10.980 5.589 1.00 92.19 79 ARG A C 1
ATOM 643 O O . ARG A 1 79 ? -10.608 11.703 6.520 1.00 92.19 79 ARG A O 1
ATOM 650 N N . ASN A 1 80 ? -9.703 9.789 5.773 1.00 92.81 80 ASN A N 1
ATOM 651 C CA . ASN A 1 80 ? -9.643 9.092 7.054 1.00 92.81 80 ASN A CA 1
ATOM 652 C C . ASN A 1 80 ? -8.232 9.075 7.667 1.00 92.81 80 ASN A C 1
ATOM 654 O O . ASN A 1 80 ? -8.019 8.472 8.716 1.00 92.81 80 ASN A O 1
ATOM 658 N N . LEU A 1 81 ? -7.269 9.770 7.059 1.00 92.81 81 LEU A N 1
ATOM 659 C CA . LEU A 1 81 ? -5.942 9.967 7.641 1.00 92.81 81 LEU A CA 1
ATOM 660 C C . LEU A 1 81 ? -5.971 11.029 8.751 1.00 92.81 81 LEU A C 1
ATOM 662 O O . LEU A 1 81 ? -6.553 12.107 8.588 1.00 92.81 81 LEU A O 1
ATOM 666 N N . ALA A 1 82 ? -5.295 10.750 9.864 1.00 92.56 82 ALA A N 1
ATOM 667 C CA . ALA A 1 82 ? -5.137 11.679 10.979 1.00 92.56 82 ALA A CA 1
ATOM 668 C C . ALA A 1 82 ? -4.386 12.934 10.524 1.00 92.56 82 ALA A C 1
ATOM 670 O O . ALA A 1 82 ? -4.921 14.036 10.633 1.00 92.56 82 ALA A O 1
ATOM 671 N N . ASP A 1 83 ? -3.238 12.735 9.877 1.00 90.94 83 ASP A N 1
ATOM 672 C CA . ASP A 1 83 ? -2.355 13.793 9.385 1.00 90.94 83 ASP A CA 1
ATOM 673 C C . ASP A 1 83 ? -1.675 13.380 8.061 1.00 90.94 83 ASP A C 1
ATOM 675 O O . ASP A 1 83 ? -2.039 12.359 7.460 1.00 90.94 83 ASP A O 1
ATOM 679 N N . VAL A 1 84 ? -0.738 14.186 7.566 1.00 90.25 84 VAL A N 1
ATOM 680 C CA . VAL A 1 84 ? 0.234 13.783 6.542 1.00 90.25 84 VAL A CA 1
ATOM 681 C C . VAL A 1 84 ? 1.156 12.670 7.076 1.00 90.25 84 VAL A C 1
ATOM 683 O O . VAL A 1 84 ? 1.326 12.549 8.291 1.00 90.25 84 VAL A O 1
ATOM 686 N N . PRO A 1 85 ? 1.740 11.820 6.209 1.00 92.75 85 PRO A N 1
ATOM 687 C CA . PRO A 1 85 ? 2.611 10.735 6.649 1.00 92.75 85 PRO A CA 1
ATOM 688 C C . PRO A 1 85 ? 3.826 11.259 7.423 1.00 92.75 85 PRO A C 1
ATOM 690 O O . PRO A 1 85 ? 4.462 12.230 7.012 1.00 92.75 85 PRO A O 1
ATOM 693 N N . LEU A 1 86 ? 4.147 10.596 8.534 1.00 91.81 86 LEU A N 1
ATOM 694 C CA . LEU A 1 86 ? 5.311 10.901 9.368 1.00 91.81 86 LEU A CA 1
ATOM 695 C C . LEU A 1 86 ? 6.520 10.066 8.942 1.00 91.81 86 LEU A C 1
ATOM 697 O O . LEU A 1 86 ? 6.360 8.993 8.365 1.00 91.81 86 LEU A O 1
ATOM 701 N N . PHE A 1 87 ? 7.727 10.515 9.288 1.00 91.81 87 PHE A N 1
ATOM 702 C CA . PHE A 1 87 ? 8.974 9.840 8.920 1.00 91.81 87 PHE A CA 1
ATOM 703 C C . PHE A 1 87 ? 9.835 9.567 10.150 1.00 91.81 87 PHE A C 1
ATOM 705 O O . PHE A 1 87 ? 10.214 10.480 10.892 1.00 91.81 87 PHE A O 1
ATOM 712 N N . ALA A 1 88 ? 10.185 8.302 10.348 1.00 91.62 88 ALA A N 1
ATOM 713 C CA . ALA A 1 88 ? 11.017 7.849 11.453 1.00 91.62 88 ALA A CA 1
ATOM 714 C C . ALA A 1 88 ? 12.127 6.922 10.949 1.00 91.62 88 ALA A C 1
ATOM 716 O O . ALA A 1 88 ? 12.024 6.327 9.883 1.00 91.62 88 ALA A O 1
ATOM 717 N N . ASP A 1 89 ? 13.216 6.824 11.707 1.00 88.94 89 ASP A N 1
ATOM 718 C CA . ASP A 1 89 ? 14.296 5.884 11.399 1.00 88.94 89 ASP A CA 1
ATOM 719 C C . ASP A 1 89 ? 13.792 4.444 11.605 1.00 88.94 89 ASP A C 1
ATOM 721 O O . ASP A 1 89 ? 13.174 4.145 12.629 1.00 88.94 89 ASP A O 1
ATOM 725 N N . SER A 1 90 ? 14.057 3.537 10.667 1.00 83.38 90 SER A N 1
ATOM 726 C CA . SER A 1 90 ? 13.725 2.106 10.783 1.00 83.38 90 SER A CA 1
ATOM 727 C C . SER A 1 90 ? 14.294 1.424 12.037 1.00 83.38 90 SER A C 1
ATOM 729 O O . SER A 1 90 ? 13.735 0.432 12.513 1.00 83.38 90 SER A O 1
ATOM 731 N N . ARG A 1 91 ? 15.361 1.952 12.653 1.00 87.06 91 ARG A N 1
ATOM 732 C CA . ARG A 1 91 ? 15.862 1.478 13.958 1.00 87.06 91 ARG A CA 1
ATOM 733 C C . ARG A 1 91 ? 15.003 1.935 15.133 1.00 87.06 91 ARG A C 1
ATOM 735 O O . ARG A 1 91 ? 15.060 1.316 16.191 1.00 87.06 91 ARG A O 1
ATOM 742 N N . ALA A 1 92 ? 14.208 2.988 14.961 1.00 86.25 92 ALA A N 1
ATOM 743 C CA . ALA A 1 92 ? 13.385 3.555 16.023 1.00 86.25 92 ALA A CA 1
ATOM 744 C C . ALA A 1 92 ? 12.133 2.717 16.325 1.00 86.25 92 ALA A C 1
ATOM 746 O O . ALA A 1 92 ? 11.558 2.858 17.402 1.00 86.25 92 ALA A O 1
ATOM 747 N N . SER A 1 93 ? 11.691 1.843 15.408 1.00 90.19 93 SER A N 1
ATOM 748 C CA . SER A 1 93 ? 10.488 1.035 15.622 1.00 90.19 93 SER A CA 1
ATOM 749 C C . SER A 1 93 ? 10.539 -0.331 14.947 1.00 90.19 93 SER A C 1
ATOM 751 O O . SER A 1 93 ? 10.714 -0.452 13.736 1.00 90.19 93 SER A O 1
ATOM 753 N N . ARG A 1 94 ? 10.238 -1.372 15.732 1.00 93.19 94 ARG A N 1
ATOM 754 C CA . ARG A 1 94 ? 10.009 -2.740 15.238 1.00 93.19 94 ARG A CA 1
ATOM 755 C C . ARG A 1 94 ? 8.856 -2.807 14.229 1.00 93.19 94 ARG A C 1
ATOM 757 O O . ARG A 1 94 ? 8.863 -3.677 13.370 1.00 93.19 94 ARG A O 1
ATOM 764 N N . LEU A 1 95 ? 7.887 -1.886 14.290 1.00 92.50 95 LEU A N 1
ATOM 765 C CA . LEU A 1 95 ? 6.780 -1.843 13.326 1.00 92.50 95 LEU A CA 1
ATOM 766 C C . LEU A 1 95 ? 7.248 -1.447 11.921 1.00 92.50 95 LEU A C 1
ATOM 768 O O . LEU A 1 95 ? 6.745 -1.999 10.946 1.00 92.50 95 LEU A O 1
ATOM 772 N N . LEU A 1 96 ? 8.228 -0.541 11.810 1.00 91.56 96 LEU A N 1
ATOM 773 C CA . LEU A 1 96 ? 8.822 -0.189 10.515 1.00 91.56 96 LEU A CA 1
ATOM 774 C C . LEU A 1 96 ? 9.606 -1.371 9.940 1.00 91.56 96 LEU A C 1
ATOM 776 O O . LEU A 1 96 ? 9.433 -1.713 8.778 1.00 91.56 96 LEU A O 1
ATOM 780 N N . GLN A 1 97 ? 10.358 -2.078 10.785 1.00 92.06 97 GLN A N 1
ATOM 781 C CA . GLN A 1 97 ? 11.067 -3.297 10.379 1.00 92.06 97 GLN A CA 1
ATOM 782 C C . GLN A 1 97 ? 10.102 -4.390 9.897 1.00 92.06 97 GLN A C 1
ATOM 784 O O . GLN A 1 97 ? 10.365 -5.064 8.904 1.00 92.06 97 GLN A O 1
ATOM 789 N N . LEU A 1 98 ? 8.951 -4.555 10.562 1.00 92.88 98 LEU A N 1
ATOM 790 C CA . LEU A 1 98 ? 7.901 -5.465 10.097 1.00 92.88 98 LEU A CA 1
ATOM 791 C C . LEU A 1 98 ? 7.323 -5.028 8.743 1.00 92.88 98 LEU A C 1
ATOM 793 O O . LEU A 1 98 ? 7.073 -5.880 7.891 1.00 92.88 98 LEU A O 1
ATOM 797 N N . ALA A 1 99 ? 7.137 -3.725 8.515 1.00 92.12 99 ALA A N 1
ATOM 798 C CA . ALA A 1 99 ? 6.694 -3.209 7.220 1.00 92.12 99 ALA A CA 1
ATOM 799 C C . ALA A 1 99 ? 7.719 -3.492 6.103 1.00 92.12 99 ALA A C 1
ATOM 801 O O . ALA A 1 99 ? 7.328 -3.871 4.993 1.00 92.12 99 ALA A O 1
ATOM 802 N N . ASP A 1 100 ? 9.015 -3.397 6.406 1.00 90.12 100 ASP A N 1
ATOM 803 C CA . ASP A 1 100 ? 10.091 -3.761 5.479 1.00 90.12 100 ASP A CA 1
ATOM 804 C C . ASP A 1 100 ? 10.074 -5.259 5.154 1.00 90.12 100 ASP A C 1
ATOM 806 O O . ASP A 1 100 ? 10.179 -5.635 3.986 1.00 90.12 100 ASP A O 1
ATOM 810 N N . LEU A 1 101 ? 9.858 -6.129 6.149 1.00 92.25 101 LEU A N 1
ATOM 811 C CA . LEU A 1 101 ? 9.731 -7.576 5.931 1.00 92.25 101 LEU A CA 1
ATOM 812 C C . LEU A 1 101 ? 8.518 -7.934 5.062 1.00 92.25 101 LEU A C 1
ATOM 814 O O . LEU A 1 101 ? 8.624 -8.794 4.184 1.00 92.25 101 LEU A O 1
ATOM 818 N N . VAL A 1 102 ? 7.378 -7.263 5.257 1.00 93.62 102 VAL A N 1
ATOM 819 C CA . VAL A 1 102 ? 6.192 -7.426 4.397 1.00 93.62 102 VAL A CA 1
ATOM 820 C C . VAL A 1 102 ? 6.510 -6.997 2.964 1.00 93.62 102 VAL A C 1
ATOM 822 O O . VAL A 1 102 ? 6.222 -7.735 2.021 1.00 93.62 102 VAL A O 1
ATOM 825 N N . SER A 1 103 ? 7.153 -5.841 2.793 1.00 92.38 103 SER A N 1
ATOM 826 C CA . SER A 1 103 ? 7.544 -5.317 1.479 1.00 92.38 103 SER A CA 1
ATOM 827 C C . SER A 1 103 ? 8.549 -6.232 0.777 1.00 92.38 103 SER A C 1
ATOM 829 O O . SER A 1 103 ? 8.427 -6.492 -0.419 1.00 92.38 103 SER A O 1
ATOM 831 N N . TYR A 1 104 ? 9.506 -6.786 1.522 1.00 91.88 104 TYR A N 1
ATOM 832 C CA . TYR A 1 104 ? 10.478 -7.749 1.015 1.00 91.88 104 TYR A CA 1
ATOM 833 C C . TYR A 1 104 ? 9.831 -9.082 0.618 1.00 91.88 104 TYR A C 1
ATOM 835 O O . TYR A 1 104 ? 10.160 -9.636 -0.430 1.00 91.88 104 TYR A O 1
ATOM 843 N N . SER A 1 105 ? 8.867 -9.571 1.401 1.00 93.25 105 SER A N 1
ATOM 844 C CA . SER A 1 105 ? 8.110 -10.789 1.074 1.00 93.25 105 SER A CA 1
ATOM 845 C C . SER A 1 105 ? 7.326 -10.618 -0.232 1.00 93.25 105 SER A C 1
ATOM 847 O O . SER A 1 105 ? 7.351 -11.496 -1.095 1.00 93.25 105 SER A O 1
ATOM 849 N N . LEU A 1 106 ? 6.698 -9.449 -0.427 1.00 92.75 106 LEU A N 1
ATOM 850 C CA . LEU A 1 106 ? 6.078 -9.083 -1.704 1.00 92.75 106 LEU A CA 1
ATOM 851 C C . LEU A 1 106 ? 7.122 -9.013 -2.822 1.00 92.75 106 LEU A C 1
ATOM 853 O O . LEU A 1 106 ? 6.919 -9.602 -3.879 1.00 92.75 106 LEU A O 1
ATOM 857 N N . TYR A 1 107 ? 8.264 -8.360 -2.593 1.00 91.81 107 TYR A N 1
ATOM 858 C CA . TYR A 1 107 ? 9.326 -8.282 -3.595 1.00 91.81 107 TYR A CA 1
ATOM 859 C C . TYR A 1 107 ? 9.764 -9.657 -4.087 1.00 91.81 107 TYR A C 1
ATOM 861 O O . TYR A 1 107 ? 9.840 -9.886 -5.292 1.00 91.81 107 TYR A O 1
ATOM 869 N N . ARG A 1 108 ? 10.022 -10.579 -3.159 1.00 91.06 108 ARG A N 1
ATOM 870 C CA . ARG A 1 108 ? 10.475 -11.934 -3.478 1.00 91.06 108 ARG A CA 1
ATOM 871 C C . ARG A 1 108 ? 9.419 -12.729 -4.238 1.00 91.06 108 ARG A C 1
ATOM 873 O O . ARG A 1 108 ? 9.777 -13.383 -5.212 1.00 91.06 108 ARG A O 1
ATOM 880 N N . ARG A 1 109 ? 8.142 -12.611 -3.859 1.00 91.69 109 ARG A N 1
ATOM 881 C CA . ARG A 1 109 ? 7.020 -13.292 -4.530 1.00 91.69 109 ARG A CA 1
ATOM 882 C C . ARG A 1 109 ? 6.886 -12.930 -6.013 1.00 91.69 109 ARG A C 1
ATOM 884 O O . ARG A 1 109 ? 6.468 -13.779 -6.797 1.00 91.69 109 ARG A O 1
ATOM 891 N N . TYR A 1 110 ? 7.212 -11.689 -6.376 1.00 90.44 110 TYR A N 1
ATOM 892 C CA . TYR A 1 110 ? 7.068 -11.159 -7.739 1.00 90.44 110 TYR A CA 1
ATOM 893 C C . TYR A 1 110 ? 8.404 -10.955 -8.469 1.00 90.44 110 TYR A C 1
ATOM 895 O O . TYR A 1 110 ? 8.429 -10.453 -9.595 1.00 90.44 110 TYR A O 1
ATOM 903 N N . ALA A 1 111 ? 9.526 -11.330 -7.852 1.00 88.12 111 ALA A N 1
ATOM 904 C CA . ALA A 1 111 ? 10.822 -11.300 -8.509 1.00 88.12 111 ALA A CA 1
ATOM 905 C C . ALA A 1 111 ? 10.893 -12.372 -9.619 1.00 88.12 111 ALA A C 1
ATOM 907 O O . ALA A 1 111 ? 10.268 -13.428 -9.499 1.00 88.12 111 ALA A O 1
ATOM 908 N N . PRO A 1 112 ? 11.667 -12.149 -10.698 1.00 82.25 112 PRO A N 1
ATOM 909 C CA . PRO A 1 112 ? 11.910 -13.178 -11.706 1.00 82.25 112 PRO A CA 1
ATOM 910 C C . PRO A 1 112 ? 12.500 -14.443 -11.069 1.00 82.25 112 PRO A C 1
ATOM 912 O O . PRO A 1 112 ? 13.485 -14.353 -10.338 1.00 82.25 112 PRO A O 1
ATOM 915 N N . GLY A 1 113 ? 11.904 -15.605 -11.345 1.00 75.50 113 GLY A N 1
ATOM 916 C CA . GLY A 1 113 ? 12.293 -16.870 -10.707 1.00 75.50 113 GLY A CA 1
ATOM 917 C C . GLY A 1 113 ? 11.833 -17.004 -9.252 1.00 75.50 113 GLY A C 1
ATOM 918 O O . GLY A 1 113 ? 12.340 -17.860 -8.538 1.00 75.50 113 GLY A O 1
ATOM 919 N N . GLY A 1 114 ? 10.908 -16.149 -8.802 1.00 62.75 114 GLY A N 1
ATOM 920 C CA . GLY A 1 114 ? 10.315 -16.211 -7.472 1.00 62.75 114 GLY A CA 1
ATOM 921 C C . GLY A 1 114 ? 9.547 -17.511 -7.277 1.00 62.75 114 GLY A C 1
ATOM 922 O O . GLY A 1 114 ? 8.407 -17.643 -7.718 1.00 62.75 114 GLY A O 1
ATOM 923 N N . GLU A 1 115 ? 10.183 -18.468 -6.613 1.00 61.09 115 GLU A N 1
ATOM 924 C CA . GLU A 1 115 ? 9.509 -19.628 -6.045 1.00 61.09 115 GLU A CA 1
ATOM 925 C C . GLU A 1 115 ? 8.474 -19.178 -5.003 1.00 61.09 115 GLU A C 1
ATOM 927 O O . GLU A 1 115 ? 8.521 -18.051 -4.491 1.00 61.09 115 GLU A O 1
ATOM 932 N N . ALA A 1 116 ? 7.521 -20.059 -4.692 1.00 63.38 116 ALA A N 1
ATOM 933 C CA . ALA A 1 116 ? 6.529 -19.853 -3.643 1.00 63.38 116 ALA A CA 1
ATOM 934 C C . ALA A 1 116 ? 7.219 -19.769 -2.269 1.00 63.38 116 ALA A C 1
ATOM 936 O O . ALA A 1 116 ? 7.320 -20.744 -1.531 1.00 63.38 116 ALA A O 1
ATOM 937 N N . GLU A 1 117 ? 7.735 -18.588 -1.944 1.00 72.44 117 GLU A N 1
ATOM 938 C CA . GLU A 1 117 ? 8.395 -18.315 -0.676 1.00 72.44 117 GLU A CA 1
ATOM 939 C C . GLU A 1 117 ? 7.386 -18.453 0.480 1.00 72.44 117 GLU A C 1
ATOM 941 O O . GLU A 1 117 ? 6.341 -17.784 0.461 1.00 72.44 117 GLU A O 1
ATOM 946 N N . PRO A 1 118 ? 7.691 -19.254 1.523 1.00 83.19 118 PRO A N 1
ATOM 947 C CA . PRO A 1 118 ? 6.789 -19.466 2.660 1.00 83.19 118 PRO A CA 1
ATOM 948 C C . PRO A 1 118 ? 6.367 -18.168 3.364 1.00 83.19 118 PRO A C 1
ATOM 950 O O . PRO A 1 118 ? 5.278 -18.073 3.940 1.00 83.19 118 PRO A O 1
ATOM 953 N N . SER A 1 119 ? 7.218 -17.140 3.297 1.00 87.31 119 SER A N 1
ATOM 954 C CA . SER A 1 119 ? 6.955 -15.821 3.875 1.00 87.31 119 SER A CA 1
ATOM 955 C C . SER A 1 119 ? 5.703 -15.161 3.290 1.00 87.31 119 SER A C 1
ATOM 957 O O . SER A 1 119 ? 4.878 -14.655 4.053 1.00 87.31 119 SER A O 1
ATOM 959 N N . PHE A 1 120 ? 5.496 -15.224 1.967 1.00 91.19 120 PHE A N 1
ATOM 960 C CA . PHE A 1 120 ? 4.310 -14.646 1.330 1.00 91.19 120 PHE A CA 1
ATOM 961 C C . PHE A 1 120 ? 3.033 -15.372 1.760 1.00 91.19 120 PHE A C 1
ATOM 963 O O . PHE A 1 120 ? 2.070 -14.720 2.162 1.00 91.19 120 PHE A O 1
ATOM 970 N N . ALA A 1 121 ? 3.046 -16.709 1.758 1.00 90.81 121 ALA A N 1
ATOM 971 C CA . ALA A 1 121 ? 1.910 -17.519 2.200 1.00 90.81 121 ALA A CA 1
ATOM 972 C C . ALA A 1 121 ? 1.516 -17.225 3.660 1.00 90.81 121 ALA A C 1
ATOM 974 O O . ALA A 1 121 ? 0.337 -17.232 4.003 1.00 90.81 121 ALA A O 1
ATOM 975 N N . THR A 1 122 ? 2.494 -16.891 4.507 1.00 93.00 122 THR A N 1
ATOM 976 C CA . THR A 1 122 ? 2.258 -16.520 5.911 1.00 93.00 122 THR A CA 1
ATOM 977 C C . THR A 1 122 ? 1.561 -15.162 6.048 1.00 93.00 122 THR A C 1
ATOM 979 O O . THR A 1 122 ? 0.670 -14.998 6.885 1.00 93.00 122 THR A O 1
ATOM 982 N N . ILE A 1 123 ? 1.950 -14.168 5.242 1.00 93.62 123 ILE A N 1
ATOM 983 C CA . ILE A 1 123 ? 1.396 -12.807 5.339 1.00 93.62 123 ILE A CA 1
ATOM 984 C C . ILE A 1 123 ? 0.120 -12.613 4.517 1.00 93.62 123 ILE A C 1
ATOM 986 O O . ILE A 1 123 ? -0.688 -11.749 4.857 1.00 93.62 123 ILE A O 1
ATOM 990 N N . TYR A 1 124 ? -0.082 -13.397 3.456 1.00 93.00 124 TYR A N 1
ATOM 991 C CA . TYR A 1 124 ? -1.172 -13.197 2.504 1.00 93.00 124 TYR A CA 1
ATOM 992 C C . TYR A 1 124 ? -2.569 -13.199 3.160 1.00 93.00 124 TYR A C 1
ATOM 994 O O . TYR A 1 124 ? -3.310 -12.231 2.963 1.00 93.00 124 TYR A O 1
ATOM 1002 N N . PRO A 1 125 ? -2.912 -14.158 4.047 1.00 93.38 125 PRO A N 1
ATOM 1003 C CA . PRO A 1 125 ? -4.205 -14.164 4.738 1.00 93.38 125 PRO A CA 1
ATOM 1004 C C . PRO A 1 125 ? -4.421 -12.966 5.675 1.00 93.38 125 PRO A C 1
ATOM 1006 O O . PRO A 1 125 ? -5.543 -12.707 6.100 1.00 93.38 125 PRO A O 1
ATOM 1009 N N . ARG A 1 126 ? -3.355 -12.235 6.035 1.00 93.88 126 ARG A N 1
ATOM 1010 C CA . ARG A 1 126 ? -3.413 -11.073 6.938 1.00 93.88 126 ARG A CA 1
ATOM 1011 C C . ARG A 1 126 ? -3.693 -9.763 6.210 1.00 93.88 126 ARG A C 1
ATOM 1013 O O . ARG A 1 126 ? -3.889 -8.737 6.864 1.00 93.88 126 ARG A O 1
ATOM 1020 N N . PHE A 1 127 ? -3.710 -9.762 4.877 1.00 95.19 127 PHE A N 1
ATOM 1021 C CA . PHE A 1 127 ? -4.185 -8.599 4.141 1.00 95.19 127 PHE A CA 1
ATOM 1022 C C . PHE A 1 127 ? -5.675 -8.366 4.398 1.00 95.19 127 PHE A C 1
ATOM 1024 O O . PHE A 1 127 ? -6.420 -9.251 4.806 1.00 95.19 127 PHE A O 1
ATOM 1031 N N . HIS A 1 128 ? -6.107 -7.124 4.205 1.00 93.62 128 HIS A N 1
ATOM 1032 C CA . HIS A 1 128 ? -7.485 -6.745 4.470 1.00 93.62 128 HIS A CA 1
ATOM 1033 C C . HIS A 1 128 ? -8.452 -7.414 3.490 1.00 93.62 128 HIS A C 1
ATOM 1035 O O . HIS A 1 128 ? -8.284 -7.296 2.272 1.00 93.62 128 HIS A O 1
ATOM 1041 N N . HIS A 1 129 ? -9.479 -8.047 4.050 1.00 92.25 129 HIS A N 1
ATOM 1042 C CA . HIS A 1 129 ? -10.607 -8.621 3.332 1.00 92.25 129 HIS A CA 1
ATOM 1043 C C . HIS A 1 129 ? -11.911 -7.996 3.834 1.00 92.25 129 HIS A C 1
ATOM 1045 O O . HIS A 1 129 ? -12.021 -7.661 5.018 1.00 92.25 129 HIS A O 1
ATOM 1051 N N . VAL A 1 130 ? -12.890 -7.866 2.943 1.00 89.44 130 VAL A N 1
ATOM 1052 C CA . VAL A 1 130 ? -14.276 -7.501 3.270 1.00 89.44 130 VAL A CA 1
ATOM 1053 C C . VAL A 1 130 ? -15.171 -8.504 2.562 1.00 89.44 130 VAL A C 1
ATOM 1055 O O . VAL A 1 130 ? -15.019 -8.703 1.363 1.00 89.44 130 VAL A O 1
ATOM 1058 N N . ASP A 1 131 ? -16.044 -9.179 3.311 1.00 85.94 131 ASP A N 1
ATOM 1059 C CA . ASP A 1 131 ? -16.987 -10.174 2.779 1.00 85.94 131 ASP A CA 1
ATOM 1060 C C . ASP A 1 131 ? -16.320 -11.248 1.894 1.00 85.94 131 ASP A C 1
ATOM 1062 O O . ASP A 1 131 ? -16.818 -11.622 0.838 1.00 85.94 131 ASP A O 1
ATOM 1066 N N . GLY A 1 132 ? -15.136 -11.716 2.309 1.00 85.81 132 GLY A N 1
ATOM 1067 C CA . GLY A 1 132 ? -14.337 -12.702 1.569 1.00 85.81 132 GLY A CA 1
ATOM 1068 C C . GLY A 1 132 ? -13.537 -12.134 0.390 1.00 85.81 132 GLY A C 1
ATOM 1069 O O . GLY A 1 132 ? -12.664 -12.819 -0.132 1.00 85.81 132 GLY A O 1
ATOM 1070 N N . VAL A 1 133 ? -13.750 -10.871 0.010 1.00 89.94 133 VAL A N 1
ATOM 1071 C CA . VAL A 1 133 ? -13.030 -10.213 -1.086 1.00 89.94 133 VAL A CA 1
ATOM 1072 C C . VAL A 1 133 ? -11.741 -9.573 -0.580 1.00 89.94 133 VAL A C 1
ATOM 1074 O O . VAL A 1 133 ? -11.744 -8.757 0.346 1.00 89.94 133 VAL A O 1
ATOM 1077 N N . LEU A 1 134 ? -10.620 -9.906 -1.222 1.00 93.38 134 LEU A N 1
ATOM 1078 C CA . LEU A 1 134 ? -9.325 -9.293 -0.945 1.00 93.38 134 LEU A CA 1
ATOM 1079 C C . LEU A 1 134 ? -9.290 -7.841 -1.443 1.00 93.38 134 LEU A C 1
ATOM 1081 O O . LEU A 1 134 ? -9.398 -7.553 -2.635 1.00 93.38 134 LEU A O 1
ATOM 1085 N N . HIS A 1 135 ? -9.038 -6.910 -0.526 1.00 91.31 135 HIS A N 1
ATOM 1086 C CA . HIS A 1 135 ? -8.809 -5.499 -0.851 1.00 91.31 135 HIS A CA 1
ATOM 1087 C C . HIS A 1 135 ? -7.404 -5.025 -0.498 1.00 91.31 135 HIS A C 1
ATOM 1089 O O . HIS A 1 135 ? -6.945 -4.009 -1.025 1.00 91.31 135 HIS A O 1
ATOM 1095 N N . GLY A 1 136 ? -6.741 -5.731 0.416 1.00 93.00 136 GLY A N 1
ATOM 1096 C CA . GLY A 1 136 ? -5.516 -5.263 1.036 1.00 93.00 136 GLY A CA 1
ATOM 1097 C C . GLY A 1 136 ? -4.224 -5.594 0.307 1.00 93.00 136 GLY A C 1
ATOM 1098 O O . GLY A 1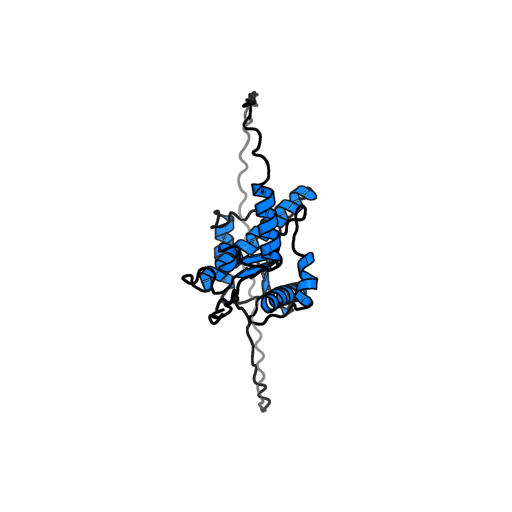 136 ? -3.181 -5.133 0.764 1.00 93.00 136 GLY A O 1
ATOM 1099 N N . CYS A 1 137 ? -4.270 -6.355 -0.786 1.00 94.88 137 CYS A N 1
ATOM 1100 C CA . CYS A 1 137 ? -3.125 -6.612 -1.652 1.00 94.88 137 CYS A CA 1
ATOM 1101 C C . CYS A 1 137 ? -3.529 -6.414 -3.117 1.00 94.88 137 CYS A C 1
ATOM 1103 O O . CYS A 1 137 ? -4.587 -6.887 -3.525 1.00 94.88 137 CYS A O 1
ATOM 1105 N N . VAL A 1 138 ? -2.716 -5.697 -3.897 1.00 94.50 138 VAL A N 1
ATOM 1106 C CA . VAL A 1 138 ? -2.973 -5.437 -5.322 1.00 94.50 138 VAL A CA 1
ATOM 1107 C C . VAL A 1 138 ? -1.693 -5.624 -6.125 1.00 94.50 138 VAL A C 1
ATOM 1109 O O . VAL A 1 138 ? -0.636 -5.130 -5.735 1.00 94.50 138 VAL A O 1
ATOM 1112 N N . HIS A 1 139 ? -1.809 -6.293 -7.270 1.00 94.38 139 HIS A N 1
ATOM 1113 C CA . HIS A 1 139 ? -0.730 -6.457 -8.235 1.00 94.38 139 HIS A CA 1
ATOM 1114 C C . HIS A 1 139 ? -1.110 -5.801 -9.570 1.00 94.38 139 HIS A C 1
ATOM 1116 O O . HIS A 1 139 ? -2.101 -6.169 -10.199 1.00 94.38 139 HIS A O 1
ATOM 1122 N N . PHE A 1 140 ? -0.328 -4.806 -9.984 1.00 93.62 140 PHE A N 1
ATOM 1123 C CA . PHE A 1 140 ? -0.449 -4.127 -11.269 1.00 93.62 140 PHE A CA 1
ATOM 1124 C C . PHE A 1 140 ? 0.586 -4.676 -12.237 1.00 93.62 140 PHE A C 1
ATOM 1126 O O . PHE A 1 140 ? 1.787 -4.448 -12.092 1.00 93.62 140 PHE A O 1
ATOM 1133 N N . THR A 1 141 ? 0.107 -5.384 -13.250 1.00 92.44 141 THR A N 1
ATOM 1134 C CA . THR A 1 141 ? 0.937 -5.994 -14.284 1.00 92.44 141 THR A CA 1
ATOM 1135 C C . THR A 1 141 ? 0.193 -5.974 -15.619 1.00 92.44 141 THR A C 1
ATOM 1137 O O . THR A 1 141 ? -1.040 -6.035 -15.621 1.00 92.44 141 THR A O 1
ATOM 1140 N N . PRO A 1 142 ? 0.886 -5.888 -16.770 1.00 90.75 142 PRO A N 1
ATOM 1141 C CA . PRO A 1 142 ? 0.229 -5.958 -18.075 1.00 90.75 142 PRO A CA 1
ATOM 1142 C C . PRO A 1 142 ? -0.625 -7.214 -18.265 1.00 90.75 142 PRO A C 1
ATOM 1144 O O . PRO A 1 142 ? -1.673 -7.148 -18.901 1.00 90.75 142 PRO A O 1
ATOM 1147 N N . SER A 1 143 ? -0.222 -8.343 -17.671 1.00 89.38 143 SER A N 1
ATOM 1148 C CA . SER A 1 143 ? -0.990 -9.590 -17.737 1.00 89.38 143 SER A CA 1
ATOM 1149 C C . SER A 1 143 ? -2.329 -9.502 -17.006 1.00 89.38 143 SER A C 1
ATOM 1151 O O . SER A 1 143 ? -3.264 -10.188 -17.394 1.00 89.38 143 SER A O 1
ATOM 1153 N N . TYR A 1 144 ? -2.473 -8.633 -16.000 1.00 88.19 144 TYR A N 1
ATOM 1154 C CA . TYR A 1 144 ? -3.761 -8.403 -15.346 1.00 88.19 144 TYR A CA 1
ATOM 1155 C C . TYR A 1 144 ? -4.741 -7.738 -16.316 1.00 88.19 144 TYR A C 1
ATOM 1157 O O . TYR A 1 144 ? -5.866 -8.199 -16.463 1.00 88.19 144 TYR A O 1
ATOM 1165 N N . GLY A 1 145 ? -4.292 -6.707 -17.044 1.00 82.38 145 GLY A N 1
ATOM 1166 C CA . GLY A 1 145 ? -5.108 -6.053 -18.073 1.00 82.38 145 GLY A CA 1
ATOM 1167 C C . GLY A 1 145 ? -5.502 -6.990 -19.220 1.00 82.38 145 GLY A C 1
ATOM 1168 O O . GLY A 1 145 ? -6.562 -6.820 -19.809 1.00 82.38 145 GLY A O 1
ATOM 1169 N N . ALA A 1 146 ? -4.677 -8.003 -19.498 1.00 86.38 146 ALA A N 1
ATOM 1170 C CA . ALA A 1 146 ? -4.964 -9.053 -20.473 1.00 86.38 146 ALA A CA 1
ATOM 1171 C C . ALA A 1 146 ? -5.776 -10.239 -19.904 1.00 86.38 146 ALA A C 1
ATOM 1173 O O . ALA A 1 146 ? -6.063 -11.176 -20.645 1.00 86.38 146 ALA A O 1
ATOM 1174 N N . GLY A 1 147 ? -6.118 -10.241 -18.609 1.00 88.06 147 GLY A N 1
ATOM 1175 C CA . GLY A 1 147 ? -6.842 -11.347 -17.970 1.00 88.06 147 GLY A CA 1
ATOM 1176 C C . GLY A 1 147 ? -6.021 -12.630 -17.783 1.00 88.06 147 GLY A C 1
ATOM 1177 O O . GLY A 1 147 ? -6.590 -13.699 -17.597 1.00 88.06 147 GLY A O 1
ATOM 1178 N N . SER A 1 148 ? -4.691 -12.553 -17.861 1.00 91.88 148 SER A N 1
ATOM 1179 C CA . SER A 1 148 ? -3.789 -13.711 -17.892 1.00 91.88 148 SER A CA 1
ATOM 1180 C C . SER A 1 148 ? -2.842 -13.791 -16.688 1.00 91.88 148 SER A C 1
ATOM 1182 O O . SER A 1 148 ? -1.852 -14.519 -16.738 1.00 91.88 148 SER A O 1
ATOM 1184 N N . CYS A 1 149 ? -3.064 -12.987 -15.643 1.00 92.00 149 CYS A N 1
ATOM 1185 C CA . CYS A 1 149 ? -2.293 -13.076 -14.404 1.00 92.00 149 CYS A CA 1
ATOM 1186 C C . CYS A 1 149 ? -2.956 -14.066 -13.443 1.00 92.00 149 CYS A C 1
ATOM 1188 O O . CYS A 1 149 ? -4.126 -13.911 -13.108 1.00 92.00 149 CYS A O 1
ATOM 1190 N N . ASP A 1 150 ? -2.186 -15.038 -12.974 1.00 90.88 150 ASP A N 1
ATOM 1191 C CA . ASP A 1 150 ? -2.616 -16.170 -12.149 1.00 90.88 150 ASP A CA 1
ATOM 1192 C C . ASP A 1 150 ? -2.184 -16.059 -10.677 1.00 90.88 150 ASP A C 1
ATOM 1194 O O . ASP A 1 150 ? -2.352 -17.002 -9.906 1.00 90.88 150 ASP A O 1
ATOM 1198 N N . CYS A 1 151 ? -1.631 -14.916 -10.251 1.00 91.19 151 CYS A N 1
ATOM 1199 C CA . CYS A 1 151 ? -1.267 -14.734 -8.848 1.00 91.19 151 CYS A CA 1
ATOM 1200 C C . CYS A 1 151 ? -2.505 -14.572 -7.957 1.00 91.19 151 CYS A C 1
ATOM 1202 O O . CYS A 1 151 ? -3.549 -14.077 -8.386 1.00 91.19 151 CYS A O 1
ATOM 1204 N N . GLU A 1 152 ? -2.355 -14.927 -6.683 1.00 92.50 152 GLU A N 1
ATOM 1205 C CA . GLU A 1 152 ? -3.438 -15.004 -5.705 1.00 92.50 152 GLU A CA 1
ATOM 1206 C C . GLU A 1 152 ? -4.214 -13.675 -5.585 1.00 92.50 152 GLU A C 1
ATOM 1208 O O . GLU A 1 152 ? -5.444 -13.705 -5.672 1.00 92.50 152 GLU A O 1
ATOM 1213 N N . PRO A 1 153 ? -3.562 -12.488 -5.506 1.00 93.00 153 PRO A N 1
ATOM 1214 C CA . PRO A 1 153 ? -4.297 -11.223 -5.494 1.00 93.00 153 PRO A CA 1
ATOM 1215 C C . PRO A 1 153 ? -5.058 -10.904 -6.786 1.00 93.00 153 PRO A C 1
ATOM 1217 O O . PRO A 1 153 ? -6.115 -10.277 -6.730 1.00 93.00 153 PRO A O 1
ATOM 1220 N N . CYS A 1 154 ? -4.522 -11.283 -7.952 1.00 93.88 154 CYS A N 1
ATOM 1221 C CA . CYS A 1 154 ? -5.187 -11.051 -9.235 1.00 93.88 154 CYS A CA 1
ATOM 1222 C C . CYS A 1 154 ? -6.383 -11.990 -9.409 1.00 93.88 154 CYS A C 1
ATOM 1224 O O . CYS A 1 154 ? -7.451 -11.519 -9.793 1.00 93.88 154 CYS A O 1
ATOM 1226 N N . GLY A 1 155 ? -6.233 -13.269 -9.049 1.00 93.56 155 GLY A N 1
ATOM 1227 C CA . GLY A 1 155 ? -7.317 -14.254 -9.044 1.00 93.56 155 GLY A CA 1
ATOM 1228 C C . GLY A 1 155 ? -8.489 -13.817 -8.166 1.00 93.56 155 GLY A C 1
ATOM 1229 O O . GLY A 1 155 ? -9.604 -13.684 -8.663 1.00 93.56 155 GLY A O 1
ATOM 1230 N N . ALA A 1 156 ? -8.219 -13.450 -6.907 1.00 92.50 156 ALA A N 1
ATOM 1231 C CA . ALA A 1 156 ? -9.249 -12.961 -5.984 1.00 92.50 156 ALA A CA 1
ATOM 1232 C C . ALA A 1 156 ? -10.003 -11.734 -6.529 1.00 92.50 156 ALA A C 1
ATOM 1234 O O . ALA A 1 156 ? -11.197 -11.547 -6.285 1.00 92.50 156 ALA A O 1
ATOM 1235 N N . ARG A 1 157 ? -9.311 -10.877 -7.288 1.00 91.44 157 ARG A N 1
ATOM 1236 C CA . ARG A 1 157 ? -9.928 -9.708 -7.912 1.00 91.44 157 ARG A CA 1
ATOM 1237 C C . ARG A 1 157 ? -10.779 -10.075 -9.127 1.00 91.44 157 ARG A C 1
ATOM 1239 O O . ARG A 1 157 ? -11.874 -9.533 -9.248 1.00 91.44 157 ARG A O 1
ATOM 1246 N N . PHE A 1 158 ? -10.323 -10.989 -9.983 1.00 92.31 158 PHE A N 1
ATOM 1247 C CA . PHE A 1 158 ? -11.131 -11.491 -11.097 1.00 92.31 158 PHE A CA 1
ATOM 1248 C C . PHE A 1 158 ? -12.405 -12.177 -10.605 1.00 92.31 158 PHE A C 1
ATOM 1250 O O . PHE A 1 158 ? -13.478 -11.918 -11.143 1.00 92.31 158 PHE A O 1
ATOM 1257 N N . GLU A 1 159 ? -12.313 -12.982 -9.546 1.00 90.75 159 GLU A N 1
ATOM 1258 C CA . GLU A 1 159 ? -13.475 -13.610 -8.910 1.00 90.75 159 GLU A CA 1
ATOM 1259 C C . GLU A 1 159 ? -14.472 -12.560 -8.404 1.00 90.75 159 GLU A C 1
ATOM 1261 O O . GLU A 1 159 ? -15.664 -12.631 -8.706 1.00 90.75 159 GLU A O 1
ATOM 1266 N N . ALA A 1 160 ? -13.991 -11.528 -7.705 1.00 88.75 160 ALA A N 1
ATOM 1267 C CA . ALA A 1 160 ? -14.844 -10.444 -7.225 1.00 88.75 160 ALA A CA 1
ATOM 1268 C C . ALA A 1 160 ? -15.495 -9.642 -8.371 1.00 88.75 160 ALA A C 1
ATOM 1270 O O . ALA A 1 160 ? -16.668 -9.269 -8.286 1.00 88.75 160 ALA A O 1
ATOM 1271 N N . GLU A 1 161 ? -14.756 -9.377 -9.451 1.00 89.19 161 GLU A N 1
ATOM 1272 C CA . GLU A 1 161 ? -15.270 -8.697 -10.646 1.00 89.19 161 GLU A CA 1
ATOM 1273 C C . GLU A 1 161 ? -16.306 -9.564 -11.389 1.00 89.19 161 GLU A C 1
ATOM 1275 O O . GLU A 1 161 ? -17.328 -9.038 -11.844 1.00 89.19 161 GLU A O 1
ATOM 1280 N N . ALA A 1 162 ? -16.113 -10.886 -11.435 1.00 88.69 162 ALA A N 1
ATOM 1281 C CA . ALA A 1 162 ? -17.069 -11.836 -12.000 1.00 88.69 162 ALA A CA 1
ATOM 1282 C C . ALA A 1 162 ? -18.372 -11.890 -11.187 1.00 88.69 162 ALA A C 1
ATOM 1284 O O . ALA A 1 162 ? -19.453 -11.761 -11.762 1.00 88.69 162 ALA A O 1
ATOM 1285 N N . VAL A 1 163 ? -18.287 -11.982 -9.853 1.00 88.00 163 VAL A N 1
ATOM 1286 C CA . VAL A 1 163 ? -19.462 -11.946 -8.961 1.00 88.00 163 VAL A CA 1
ATOM 1287 C C . VAL A 1 163 ? -20.236 -10.639 -9.130 1.00 88.00 163 VAL A C 1
ATOM 1289 O O . VAL A 1 163 ? -21.459 -10.653 -9.261 1.00 88.00 163 VAL A O 1
ATOM 1292 N N . LYS A 1 164 ? -19.533 -9.501 -9.191 1.00 86.00 164 LYS A N 1
ATOM 1293 C CA . LYS A 1 164 ? -20.164 -8.193 -9.407 1.00 86.00 164 LYS A CA 1
ATOM 1294 C C . LYS A 1 164 ? -20.874 -8.106 -10.760 1.00 86.00 164 LYS A C 1
ATOM 1296 O O . LYS A 1 164 ? -21.934 -7.495 -10.840 1.00 86.00 164 LYS A O 1
ATOM 1301 N N . SER A 1 165 ? -20.294 -8.697 -11.802 1.00 85.88 165 SER A N 1
ATOM 1302 C CA . SER A 1 165 ? -20.869 -8.701 -13.153 1.00 85.88 165 SER A CA 1
ATOM 1303 C C . SER A 1 165 ? -22.060 -9.657 -13.285 1.00 85.88 165 SER A C 1
ATOM 1305 O O . SER A 1 165 ? -22.930 -9.429 -14.119 1.00 85.88 165 SER A O 1
ATOM 1307 N N . ALA A 1 166 ? -22.116 -10.704 -12.456 1.00 85.06 166 ALA A N 1
ATOM 1308 C CA . ALA A 1 166 ? -23.225 -11.656 -12.399 1.00 85.06 166 ALA A CA 1
ATOM 1309 C C . ALA A 1 166 ? -24.404 -11.181 -11.526 1.00 85.06 166 ALA A C 1
ATOM 1311 O O . ALA A 1 166 ? -25.488 -11.762 -11.596 1.00 85.06 166 ALA A O 1
ATOM 1312 N N . ALA A 1 167 ? -24.215 -10.151 -10.695 1.00 80.44 167 ALA A N 1
ATOM 1313 C CA . ALA A 1 167 ? -25.273 -9.634 -9.836 1.00 80.44 167 ALA A CA 1
ATOM 1314 C C . ALA A 1 167 ? -26.418 -9.028 -10.678 1.00 80.44 167 ALA A C 1
ATOM 1316 O O . ALA A 1 167 ? -26.155 -8.217 -11.572 1.00 80.44 167 ALA A O 1
ATOM 1317 N N . PRO A 1 168 ? -27.690 -9.379 -10.402 1.00 77.38 168 PRO A N 1
ATOM 1318 C CA . PRO A 1 168 ? -28.822 -8.818 -11.128 1.00 77.38 168 PRO A CA 1
ATOM 1319 C C . PRO A 1 168 ? -28.872 -7.298 -10.940 1.00 77.38 168 PRO A C 1
ATOM 1321 O O . PRO A 1 168 ? -28.615 -6.786 -9.846 1.00 77.38 168 PRO A O 1
ATOM 1324 N N . ALA A 1 169 ? -29.199 -6.575 -12.015 1.00 72.19 169 ALA A N 1
ATOM 1325 C CA . ALA A 1 169 ? -29.321 -5.124 -11.972 1.00 72.19 169 ALA A CA 1
ATOM 1326 C C . ALA A 1 169 ? -30.295 -4.710 -10.852 1.00 72.19 169 ALA A C 1
ATOM 1328 O O . ALA A 1 169 ? -31.351 -5.336 -10.704 1.00 72.19 169 ALA A O 1
ATOM 1329 N N . PRO A 1 170 ? -29.969 -3.677 -10.051 1.00 74.12 170 PRO A N 1
ATOM 1330 C CA . PRO A 1 170 ? -30.881 -3.211 -9.018 1.00 74.12 170 PRO A CA 1
ATOM 1331 C C . PRO A 1 170 ? -32.212 -2.802 -9.666 1.00 74.12 170 PRO A C 1
ATOM 1333 O O . PRO A 1 170 ? -32.195 -2.221 -10.757 1.00 74.12 170 PRO A O 1
ATOM 1336 N N . PRO A 1 171 ? -33.362 -3.078 -9.021 1.00 65.62 171 PRO A N 1
ATOM 1337 C CA . PRO A 1 171 ? -34.657 -2.710 -9.572 1.00 65.62 171 PRO A CA 1
ATOM 1338 C C . PRO A 1 171 ? -34.687 -1.198 -9.817 1.00 65.62 171 PRO A C 1
ATOM 1340 O O . PRO A 1 171 ? -34.510 -0.391 -8.901 1.00 65.62 171 PRO A O 1
ATOM 1343 N N . SER A 1 172 ? -34.878 -0.814 -11.078 1.00 58.69 172 SER A N 1
ATOM 1344 C CA . SER A 1 172 ? -34.983 0.571 -11.530 1.00 58.69 172 SER A CA 1
ATOM 1345 C C . SER A 1 172 ? -36.316 1.168 -11.067 1.00 58.69 172 SER A C 1
ATOM 1347 O O . SER A 1 172 ? -37.265 1.275 -11.838 1.00 58.69 172 SER A O 1
ATOM 1349 N N . GLY A 1 173 ? -36.416 1.508 -9.785 1.00 55.06 173 GLY A N 1
ATOM 1350 C CA . GLY A 1 173 ? -37.648 2.022 -9.193 1.00 55.06 173 GLY A CA 1
ATOM 1351 C C . GLY A 1 173 ? -37.386 2.797 -7.911 1.00 55.06 173 GLY A C 1
ATOM 1352 O O . GLY A 1 173 ? -37.738 2.340 -6.830 1.00 55.06 173 GLY A O 1
ATOM 1353 N N . SER A 1 174 ? -36.757 3.971 -8.008 1.00 54.41 174 SER A N 1
ATOM 1354 C CA . SER A 1 174 ? -36.757 4.934 -6.905 1.00 54.41 174 SER A CA 1
ATOM 1355 C C . SER A 1 174 ? -37.927 5.903 -7.071 1.00 54.41 174 SER A C 1
ATOM 1357 O O . SER A 1 174 ? -37.851 6.927 -7.751 1.00 54.41 174 SER A O 1
ATOM 1359 N N . GLU A 1 175 ? -39.037 5.571 -6.414 1.00 48.44 175 GLU A N 1
ATOM 1360 C CA . GLU A 1 175 ? -40.068 6.542 -6.068 1.00 48.44 175 GLU A CA 1
ATOM 1361 C C . GLU A 1 175 ? -39.401 7.701 -5.316 1.00 48.44 175 GLU A C 1
ATOM 1363 O O . GLU A 1 175 ? -38.802 7.536 -4.246 1.00 48.44 175 GLU A O 1
ATOM 1368 N N . LYS A 1 176 ? -39.462 8.895 -5.909 1.00 47.72 176 LYS A N 1
ATOM 1369 C CA . LYS A 1 176 ? -38.951 10.133 -5.322 1.00 47.72 176 LYS A CA 1
ATOM 1370 C C . LYS A 1 176 ? -39.775 10.460 -4.078 1.00 47.72 176 LYS A C 1
ATOM 1372 O O . LYS A 1 176 ? -40.739 11.216 -4.143 1.00 47.72 176 LYS A O 1
ATOM 1377 N N . ARG A 1 177 ? -39.385 9.921 -2.921 1.00 48.44 177 ARG A N 1
ATOM 1378 C CA . ARG A 1 177 ? -39.949 10.310 -1.625 1.00 48.44 177 ARG A CA 1
ATOM 1379 C C . ARG A 1 177 ? -39.478 11.726 -1.290 1.00 48.44 177 ARG A C 1
ATOM 1381 O O . ARG A 1 177 ? -38.473 11.933 -0.611 1.00 48.44 177 ARG A O 1
ATOM 1388 N N . THR A 1 178 ? -40.212 12.713 -1.792 1.00 47.53 178 THR A N 1
ATOM 1389 C CA . THR A 1 178 ? -40.109 14.127 -1.433 1.00 47.53 178 THR A CA 1
ATOM 1390 C C . THR A 1 178 ? -40.324 14.290 0.070 1.00 47.53 178 THR A C 1
ATOM 1392 O O . THR A 1 178 ? -41.451 14.395 0.551 1.00 47.53 178 THR A O 1
ATOM 1395 N N . ARG A 1 179 ? -39.235 14.321 0.848 1.00 49.31 179 ARG A N 1
ATOM 1396 C CA . ARG A 1 179 ? -39.266 14.808 2.232 1.00 49.31 179 ARG A CA 1
ATOM 1397 C C . ARG A 1 179 ? -39.463 16.323 2.202 1.00 49.31 179 ARG A C 1
ATOM 1399 O O . ARG A 1 179 ? -38.508 17.090 2.112 1.00 49.31 179 ARG A O 1
ATOM 1406 N N . ARG A 1 180 ? -40.728 16.741 2.275 1.00 42.97 180 ARG A N 1
ATOM 1407 C CA . ARG A 1 180 ? -41.147 18.122 2.528 1.00 42.97 180 ARG A CA 1
ATOM 1408 C C . ARG A 1 180 ? -40.639 18.518 3.919 1.00 42.97 180 ARG A C 1
ATOM 1410 O O . ARG A 1 180 ? -41.188 18.107 4.935 1.00 42.97 180 ARG A O 1
ATOM 1417 N N . ARG A 1 181 ? -39.525 19.248 3.959 1.00 49.28 181 ARG A N 1
ATOM 1418 C CA . ARG A 1 181 ? -38.925 19.788 5.182 1.00 49.28 181 ARG A CA 1
ATOM 1419 C C . ARG A 1 181 ? -39.746 21.016 5.588 1.00 49.28 181 ARG A C 1
ATOM 1421 O O . ARG A 1 181 ? -39.633 22.064 4.960 1.00 49.28 181 ARG A O 1
ATOM 1428 N N . THR A 1 182 ? -40.607 20.884 6.591 1.00 44.81 182 THR A N 1
ATOM 1429 C CA . THR A 1 182 ? -41.253 22.029 7.240 1.00 44.81 182 THR A CA 1
ATOM 1430 C C . THR A 1 182 ? -40.184 22.815 7.999 1.00 44.81 182 THR A C 1
ATOM 1432 O O . THR A 1 182 ? -39.566 22.329 8.944 1.00 44.81 182 THR A O 1
ATOM 1435 N N . ARG A 1 183 ? -39.901 24.026 7.519 1.00 44.78 183 ARG A N 1
ATOM 1436 C CA . ARG A 1 183 ? -38.978 24.985 8.129 1.00 44.78 183 ARG A CA 1
ATOM 1437 C C . ARG A 1 183 ? -39.761 25.763 9.190 1.00 44.78 183 ARG A C 1
ATOM 1439 O O . ARG A 1 183 ? -40.384 26.766 8.869 1.00 44.78 183 ARG A O 1
ATOM 1446 N N . ALA A 1 184 ? -39.766 25.278 10.430 1.00 48.09 184 ALA A N 1
ATOM 1447 C CA . ALA A 1 184 ? -40.169 26.088 11.575 1.00 48.09 184 ALA A CA 1
ATOM 1448 C C . ALA A 1 184 ? -39.019 27.055 11.889 1.00 48.09 184 ALA A C 1
ATOM 1450 O O . ALA A 1 184 ? -37.906 26.627 12.201 1.00 48.09 184 ALA A O 1
ATOM 1451 N N . GLY A 1 185 ? -39.270 28.350 11.698 1.00 42.69 185 GLY A N 1
ATOM 1452 C CA . GLY A 1 185 ? -38.343 29.417 12.047 1.00 42.69 185 GLY A CA 1
ATOM 1453 C C . GLY A 1 185 ? -38.147 29.493 13.558 1.00 42.69 185 GLY A C 1
ATOM 1454 O O . GLY A 1 185 ? -39.102 29.363 14.320 1.00 42.69 185 GLY A O 1
ATOM 1455 N N . LYS A 1 186 ? -36.904 29.721 13.978 1.00 45.16 186 LYS A N 1
ATOM 1456 C CA . LYS A 1 186 ? -36.578 30.179 15.327 1.00 45.16 186 LYS A CA 1
ATOM 1457 C C . LYS A 1 186 ? -35.809 31.500 15.180 1.00 45.16 186 LYS A C 1
ATOM 1459 O O . LYS A 1 186 ? -34.919 31.548 14.325 1.00 45.16 186 LYS A O 1
ATOM 1464 N N . PRO A 1 187 ? -36.202 32.568 15.893 1.00 48.88 187 PRO A N 1
ATOM 1465 C CA . PRO A 1 187 ? -35.646 33.900 15.698 1.00 48.88 187 PRO A CA 1
ATOM 1466 C C . PRO A 1 187 ? -34.214 34.021 16.224 1.00 48.88 187 PRO A C 1
ATOM 1468 O O . PRO A 1 187 ? -33.779 33.280 17.102 1.00 48.88 187 PRO A O 1
ATOM 1471 N N . ILE A 1 188 ? -33.518 34.964 15.598 1.00 44.50 188 ILE A N 1
ATOM 1472 C CA . ILE A 1 188 ? -32.154 35.412 15.848 1.00 44.50 188 ILE A CA 1
ATOM 1473 C C . ILE A 1 188 ? -32.162 36.215 17.148 1.00 44.50 188 ILE A C 1
ATOM 1475 O O . ILE A 1 188 ? -32.838 37.238 17.225 1.00 44.50 188 ILE A O 1
ATOM 1479 N N . GLU A 1 189 ? -31.424 35.742 18.148 1.00 41.47 189 GLU A N 1
ATOM 1480 C CA . GLU A 1 189 ? -31.112 36.507 19.349 1.00 41.47 189 GLU A CA 1
ATOM 1481 C C . GLU A 1 189 ? -29.693 37.054 19.185 1.00 41.47 189 GLU A C 1
ATOM 1483 O O . GLU A 1 189 ? -28.708 36.319 19.088 1.00 41.47 189 GLU A O 1
ATOM 1488 N N . THR A 1 190 ? -29.650 38.366 19.010 1.00 45.56 190 THR A N 1
ATOM 1489 C CA . THR A 1 190 ? -28.465 39.208 18.968 1.00 45.56 190 THR A CA 1
ATOM 1490 C C . THR A 1 190 ? -28.008 39.407 20.403 1.00 45.56 190 THR A C 1
ATOM 1492 O O . THR A 1 190 ? -28.789 39.946 21.176 1.00 45.56 190 THR A O 1
ATOM 1495 N N . ASP A 1 191 ? -26.771 39.052 20.759 1.00 41.97 191 ASP A N 1
ATOM 1496 C CA . ASP A 1 191 ? -26.104 39.788 21.831 1.00 41.97 191 ASP A CA 1
ATOM 1497 C C . ASP A 1 191 ? -24.570 39.707 21.805 1.00 41.97 191 ASP A C 1
ATOM 1499 O O . ASP A 1 191 ? -23.952 38.646 21.811 1.00 41.97 191 ASP A O 1
ATOM 1503 N N . GLN A 1 192 ? -24.024 40.922 21.785 1.00 47.50 192 GLN A N 1
ATOM 1504 C CA . GLN A 1 192 ? -22.877 41.433 22.529 1.00 47.50 192 GLN A CA 1
ATOM 1505 C C . GLN A 1 192 ? -21.449 40.966 22.206 1.00 47.50 192 GLN A C 1
ATOM 1507 O O . GLN A 1 192 ? -20.957 39.898 22.558 1.00 47.50 192 GLN A O 1
ATOM 1512 N N . GLN A 1 193 ? -20.760 41.934 21.596 1.00 41.75 193 GLN A N 1
ATOM 1513 C CA . GLN A 1 193 ? -19.323 42.152 21.561 1.00 41.75 193 GLN A CA 1
ATOM 1514 C C . GLN A 1 193 ? -18.688 42.082 22.956 1.00 41.75 193 GLN A C 1
ATOM 1516 O O . GLN A 1 193 ? -19.062 42.828 23.857 1.00 41.75 193 GLN A O 1
ATOM 1521 N N . SER A 1 194 ? -17.628 41.287 23.079 1.00 51.31 194 SER A N 1
ATOM 1522 C CA . SER A 1 194 ? -16.624 41.429 24.132 1.00 51.31 194 SER A CA 1
ATOM 1523 C C . SER A 1 194 ? -15.262 41.718 23.499 1.00 51.31 194 SER A C 1
ATOM 1525 O O . SER A 1 194 ? -14.723 40.923 22.728 1.00 51.31 194 SER A O 1
ATOM 1527 N N . THR A 1 195 ? -14.762 42.904 23.821 1.00 52.16 195 THR A N 1
ATOM 1528 C CA . THR A 1 195 ? -13.494 43.535 23.448 1.00 52.16 195 THR A CA 1
ATOM 1529 C C . THR A 1 195 ? -12.263 42.696 23.838 1.00 52.16 195 THR A C 1
ATOM 1531 O O . THR A 1 195 ? -12.264 42.090 24.911 1.00 52.16 195 THR A O 1
ATOM 1534 N N . PRO A 1 196 ? -11.185 42.680 23.028 1.00 49.47 196 PRO A N 1
ATOM 1535 C CA . PRO A 1 196 ? -9.929 42.010 23.371 1.00 49.47 196 PRO A CA 1
ATOM 1536 C C . PRO A 1 196 ? -9.089 42.807 24.388 1.00 49.47 196 PRO A C 1
ATOM 1538 O O . PRO A 1 196 ? -8.880 44.009 24.233 1.00 49.47 196 PRO A O 1
ATOM 1541 N N . GLN A 1 197 ? -8.576 42.113 25.408 1.00 57.34 197 GLN A N 1
ATOM 1542 C CA . GLN A 1 197 ? -7.553 42.604 26.344 1.00 57.34 197 GLN A CA 1
ATOM 1543 C C . GLN A 1 197 ? -6.144 42.508 25.711 1.00 57.34 197 GLN A C 1
ATOM 1545 O O . GLN A 1 197 ? -5.884 41.542 24.985 1.00 57.34 197 GLN A O 1
ATOM 1550 N N . PRO A 1 198 ? -5.229 43.467 25.962 1.00 51.19 198 PRO A N 1
ATOM 1551 C CA . PRO A 1 198 ? -3.891 43.480 25.377 1.00 51.19 198 PRO A CA 1
ATOM 1552 C C . PRO A 1 198 ? -2.817 42.774 26.231 1.00 51.19 198 PRO A C 1
ATOM 1554 O O . PRO A 1 198 ? -2.804 42.897 27.447 1.00 51.19 198 PRO A O 1
ATOM 1557 N N . VAL A 1 199 ? -1.890 42.128 25.507 1.00 49.22 199 VAL A N 1
ATOM 1558 C CA . VAL A 1 199 ? -0.421 42.054 25.695 1.00 49.22 199 VAL A CA 1
ATOM 1559 C C . VAL A 1 199 ? 0.136 41.559 27.037 1.00 49.22 199 VAL A C 1
ATOM 1561 O O . VAL A 1 199 ? 0.060 42.258 28.031 1.00 49.22 199 VAL A O 1
ATOM 1564 N N . GLU A 1 200 ? 0.917 40.472 26.983 1.00 44.47 200 GLU A N 1
ATOM 1565 C CA . GLU A 1 200 ? 2.220 40.411 27.666 1.00 44.47 200 GLU A CA 1
ATOM 1566 C C . GLU A 1 200 ? 3.165 39.404 26.981 1.00 44.47 200 GLU A C 1
ATOM 1568 O O . GLU A 1 200 ? 2.906 38.205 26.885 1.00 44.47 200 GLU A O 1
ATOM 1573 N N . THR A 1 201 ? 4.269 39.935 26.455 1.00 51.56 201 THR A N 1
ATOM 1574 C CA . THR A 1 201 ? 5.403 39.218 25.853 1.00 51.56 201 THR A CA 1
ATOM 1575 C C . THR A 1 201 ? 6.542 39.185 26.868 1.00 51.56 201 THR A C 1
ATOM 1577 O O . THR A 1 201 ? 6.982 40.262 27.271 1.00 51.56 201 THR A O 1
ATOM 1580 N N . PRO A 1 202 ? 7.107 38.021 27.228 1.00 60.00 202 PRO A N 1
ATOM 1581 C CA . PRO A 1 202 ? 8.422 37.980 27.852 1.00 60.00 202 PRO A CA 1
ATOM 1582 C C . PRO A 1 202 ? 9.533 37.826 26.801 1.00 60.00 202 PRO A C 1
ATOM 1584 O O . PRO A 1 202 ? 9.606 36.846 26.058 1.00 60.00 202 PRO A O 1
ATOM 1587 N N . SER A 1 203 ? 10.401 38.836 26.767 1.00 50.53 203 SER A N 1
ATOM 1588 C CA . SER A 1 203 ? 11.686 38.879 26.064 1.00 50.53 203 SER A CA 1
ATOM 1589 C C . SER A 1 203 ? 12.706 37.873 26.635 1.00 50.53 203 SER A C 1
ATOM 1591 O O . SER A 1 203 ? 12.595 37.467 27.792 1.00 50.53 203 SER A O 1
ATOM 1593 N N . PRO A 1 204 ? 13.724 37.481 25.843 1.00 52.84 204 PRO A N 1
ATOM 1594 C CA . PRO A 1 204 ? 14.637 36.387 26.164 1.00 52.84 204 PRO A CA 1
ATOM 1595 C C . PRO A 1 204 ? 15.721 36.782 27.175 1.00 52.84 204 PRO A C 1
ATOM 1597 O O . PRO A 1 204 ? 16.414 37.786 27.013 1.00 52.84 204 PRO A O 1
ATOM 1600 N N . THR A 1 205 ? 15.939 35.934 28.179 1.00 49.78 205 THR A N 1
ATOM 1601 C CA . THR A 1 205 ? 17.120 35.990 29.044 1.00 49.78 205 THR A CA 1
ATOM 1602 C C . THR A 1 205 ? 18.348 35.447 28.317 1.00 49.78 205 THR A C 1
ATOM 1604 O O . THR A 1 205 ? 18.460 34.255 28.035 1.00 49.78 205 THR A O 1
ATOM 1607 N N . THR A 1 206 ? 19.294 36.342 28.061 1.00 39.72 206 THR A N 1
ATOM 1608 C CA . THR A 1 206 ? 20.717 36.071 27.846 1.00 39.72 206 THR A CA 1
ATOM 1609 C C . THR A 1 206 ? 21.338 35.385 29.066 1.00 39.72 206 THR A C 1
ATOM 1611 O O . THR A 1 206 ? 21.306 35.943 30.159 1.00 39.72 206 THR A O 1
ATOM 1614 N N . SER A 1 207 ? 22.007 34.245 28.873 1.00 42.88 207 SER A N 1
ATOM 1615 C CA . SER A 1 207 ? 23.130 33.850 29.730 1.00 42.88 207 SER A CA 1
ATOM 1616 C C . SER A 1 207 ? 24.301 33.370 28.879 1.00 42.88 207 SER A C 1
ATOM 1618 O O . SER A 1 207 ? 24.219 32.412 28.112 1.00 42.88 207 SER A O 1
ATOM 1620 N N . SER A 1 208 ? 25.378 34.115 29.033 1.00 39.38 208 SER A N 1
ATOM 1621 C CA . SER A 1 208 ? 26.704 34.007 28.457 1.00 39.38 208 SER A CA 1
ATOM 1622 C C . SER A 1 208 ? 27.492 32.763 28.882 1.00 39.38 208 SER A C 1
ATOM 1624 O O . SER A 1 208 ? 27.408 32.335 30.025 1.00 39.38 208 SER A O 1
ATOM 1626 N N . ASN A 1 209 ? 28.345 32.316 27.951 1.00 36.88 209 ASN A N 1
ATOM 1627 C CA . ASN A 1 209 ? 29.702 31.773 28.111 1.00 36.88 209 ASN A CA 1
ATOM 1628 C C . ASN A 1 209 ? 29.989 30.734 29.205 1.00 36.88 209 ASN A C 1
ATOM 1630 O O . ASN A 1 209 ? 30.017 31.060 30.382 1.00 36.88 209 ASN A O 1
ATOM 1634 N N . THR A 1 210 ? 30.543 29.590 28.787 1.00 38.03 210 THR A N 1
ATOM 1635 C CA . THR A 1 210 ? 31.918 29.220 29.181 1.00 38.03 210 THR A CA 1
ATOM 1636 C C . THR A 1 210 ? 32.565 28.353 28.093 1.00 38.03 210 THR A C 1
ATOM 1638 O O . THR A 1 210 ? 32.097 27.263 27.776 1.00 38.03 210 THR A O 1
ATOM 1641 N N . ARG A 1 211 ? 33.663 28.865 27.520 1.00 33.12 211 ARG A N 1
ATOM 1642 C CA . ARG A 1 211 ? 34.679 28.102 26.783 1.00 33.12 211 ARG A CA 1
ATOM 1643 C C . ARG A 1 211 ? 35.440 27.223 27.772 1.00 33.12 211 ARG A C 1
ATOM 1645 O O . ARG A 1 211 ? 35.995 27.762 28.722 1.00 33.12 211 ARG A O 1
ATOM 1652 N N . LEU A 1 212 ? 35.608 25.943 27.464 1.00 36.50 212 LEU A N 1
ATOM 1653 C CA . LEU A 1 212 ? 36.784 25.185 27.889 1.00 36.50 212 LEU A CA 1
ATOM 1654 C C . LEU A 1 212 ? 37.324 24.416 26.680 1.00 36.50 212 LEU A C 1
ATOM 1656 O O . LEU A 1 212 ? 36.724 23.469 26.184 1.00 36.50 212 LEU A O 1
ATOM 1660 N N . SER A 1 213 ? 38.452 24.909 26.179 1.00 32.47 213 SER A N 1
ATOM 1661 C CA . SER A 1 213 ? 39.343 24.276 25.213 1.00 32.47 213 SER A CA 1
ATOM 1662 C C . SER A 1 213 ? 40.321 23.380 25.966 1.00 32.47 213 SER A C 1
ATOM 1664 O O . SER A 1 213 ? 41.043 23.908 26.807 1.00 32.47 213 SER A O 1
ATOM 1666 N N . TRP A 1 214 ? 40.419 22.093 25.630 1.00 37.69 214 TRP A N 1
ATOM 1667 C CA . TRP A 1 214 ? 41.616 21.290 25.905 1.00 37.69 214 TRP A CA 1
ATOM 1668 C C . TRP A 1 214 ? 42.043 20.568 24.627 1.00 37.69 214 TRP A C 1
ATOM 1670 O O . TRP A 1 214 ? 41.229 20.027 23.879 1.00 37.69 214 TRP A O 1
ATOM 1680 N N . ALA A 1 215 ? 43.339 20.672 24.363 1.00 31.75 215 ALA A N 1
ATOM 1681 C CA . ALA A 1 215 ? 44.032 20.214 23.178 1.00 31.75 215 ALA A CA 1
ATOM 1682 C C . ALA A 1 215 ? 44.521 18.767 23.328 1.00 31.75 215 ALA A C 1
ATOM 1684 O O . ALA A 1 215 ? 44.874 18.338 24.421 1.00 31.75 215 ALA A O 1
ATOM 1685 N N . GLY A 1 216 ? 44.638 18.097 22.178 1.00 32.34 216 GLY A N 1
ATOM 1686 C CA . GLY A 1 216 ? 45.717 17.155 21.876 1.00 32.34 216 GLY A CA 1
ATOM 1687 C C . GLY A 1 216 ? 45.547 15.708 22.345 1.00 32.34 216 GLY A C 1
ATOM 1688 O O . GLY A 1 216 ? 45.744 15.395 23.510 1.00 32.34 216 GLY A O 1
ATOM 1689 N N . THR A 1 217 ? 45.404 14.770 21.407 1.00 34.41 217 THR A N 1
ATOM 1690 C CA . THR A 1 217 ? 46.556 14.070 20.788 1.00 34.41 217 THR A CA 1
ATOM 1691 C C . THR A 1 217 ? 46.062 12.886 19.943 1.00 34.41 217 THR A C 1
ATOM 1693 O O . THR A 1 217 ? 45.176 12.128 20.322 1.00 34.41 217 THR A O 1
ATOM 1696 N N . THR A 1 218 ? 46.645 12.782 18.754 1.00 38.34 218 THR A N 1
ATOM 1697 C CA . THR A 1 218 ? 46.503 11.776 17.693 1.00 38.34 218 THR A CA 1
ATOM 1698 C C . THR A 1 218 ? 46.970 10.375 18.088 1.00 38.34 218 THR A C 1
ATOM 1700 O O . THR A 1 218 ? 48.067 10.295 18.619 1.00 38.34 218 THR A O 1
ATOM 1703 N N . VAL A 1 219 ? 46.259 9.312 17.667 1.00 34.84 219 VAL A N 1
ATOM 1704 C CA . VAL A 1 219 ? 46.821 8.085 17.039 1.00 34.84 219 VAL A CA 1
ATOM 1705 C C . VAL A 1 219 ? 45.719 7.369 16.219 1.00 34.84 219 VAL A C 1
ATOM 1707 O O . VAL A 1 219 ? 44.739 6.872 16.762 1.00 34.84 219 VAL A O 1
ATOM 1710 N N . THR A 1 220 ? 45.892 7.309 14.896 1.00 36.12 220 THR A N 1
ATOM 1711 C CA . THR A 1 220 ? 45.334 6.305 13.950 1.00 36.12 220 THR A CA 1
ATOM 1712 C C . THR A 1 220 ? 46.268 5.077 13.911 1.00 36.12 220 THR A C 1
ATOM 1714 O O . THR A 1 220 ? 47.448 5.296 14.185 1.00 36.12 220 THR A O 1
ATOM 1717 N N . PRO A 1 221 ? 45.875 3.842 13.494 1.00 43.09 221 PRO A N 1
ATOM 1718 C CA . PRO A 1 221 ? 45.054 3.605 12.297 1.00 43.09 221 PRO A CA 1
ATOM 1719 C C . PRO A 1 221 ? 44.163 2.338 12.267 1.00 43.09 221 PRO A C 1
ATOM 1721 O O . PRO A 1 221 ? 44.193 1.476 13.133 1.00 43.09 221 PRO A O 1
ATOM 1724 N N . SER A 1 222 ? 43.458 2.216 11.136 1.00 30.83 222 SER A N 1
ATOM 1725 C CA . SER A 1 222 ? 43.087 0.962 10.469 1.00 30.83 222 SER A CA 1
ATOM 1726 C C . SER A 1 222 ? 42.009 0.087 11.115 1.00 30.83 222 SER A C 1
ATOM 1728 O O . SER A 1 222 ? 42.274 -0.748 11.967 1.00 30.83 222 SER A O 1
ATOM 1730 N N . LEU A 1 223 ? 40.797 0.186 10.562 1.00 29.75 223 LEU A N 1
ATOM 1731 C CA . LEU A 1 223 ? 40.089 -0.965 9.994 1.00 29.75 223 LEU A CA 1
ATOM 1732 C C . LEU A 1 223 ? 39.032 -0.430 9.023 1.00 29.75 223 LEU A C 1
ATOM 1734 O O . LEU A 1 223 ? 37.917 -0.052 9.377 1.00 29.75 223 LEU A O 1
ATOM 1738 N N . SER A 1 224 ? 39.447 -0.356 7.761 1.00 31.86 224 SER A N 1
ATOM 1739 C CA . SER A 1 224 ? 38.593 -0.136 6.601 1.00 31.86 224 SER A CA 1
ATOM 1740 C C . SER A 1 224 ? 37.661 -1.345 6.437 1.00 31.86 224 SER A C 1
ATOM 1742 O O . SER A 1 224 ? 37.923 -2.253 5.646 1.00 31.86 224 SER A O 1
ATOM 1744 N N . LEU A 1 225 ? 36.552 -1.367 7.179 1.00 29.98 225 LEU A N 1
ATOM 1745 C CA . LEU A 1 225 ? 35.398 -2.178 6.807 1.00 29.98 225 LEU A CA 1
ATOM 1746 C C . LEU A 1 225 ? 34.598 -1.393 5.769 1.00 29.98 225 LEU A C 1
ATOM 1748 O O . LEU A 1 225 ? 33.874 -0.448 6.084 1.00 29.98 225 LEU A O 1
ATOM 1752 N N . SER A 1 226 ? 34.782 -1.798 4.514 1.00 28.39 226 SER A N 1
ATOM 1753 C CA . SER A 1 226 ? 33.984 -1.403 3.359 1.00 28.39 226 SER A CA 1
ATOM 1754 C C . SER A 1 226 ? 32.493 -1.511 3.696 1.00 28.39 226 SER A C 1
ATOM 1756 O O . SER A 1 226 ? 31.889 -2.584 3.668 1.00 28.39 226 SER A O 1
ATOM 1758 N N . ARG A 1 227 ? 31.891 -0.370 4.046 1.00 28.50 227 ARG A N 1
ATOM 1759 C CA . ARG A 1 227 ? 30.445 -0.203 4.163 1.00 28.50 227 ARG A CA 1
ATOM 1760 C C . ARG A 1 227 ? 29.851 -0.288 2.764 1.00 28.50 227 ARG A C 1
ATOM 1762 O O . ARG A 1 227 ? 29.699 0.719 2.078 1.00 28.50 227 ARG A O 1
ATOM 1769 N N . ARG A 1 228 ? 29.452 -1.488 2.350 1.00 25.72 228 ARG A N 1
ATOM 1770 C CA . ARG A 1 228 ? 28.378 -1.629 1.364 1.00 25.72 228 ARG A CA 1
ATOM 1771 C C . ARG A 1 228 ? 27.062 -1.342 2.082 1.00 25.72 228 ARG A C 1
ATOM 1773 O O . ARG A 1 228 ? 26.367 -2.248 2.526 1.00 25.72 228 ARG A O 1
ATOM 1780 N N . SER A 1 229 ? 26.751 -0.057 2.232 1.00 24.66 229 SER A N 1
ATOM 1781 C CA . SER A 1 229 ? 25.398 0.404 2.532 1.00 24.66 229 SER A CA 1
ATOM 1782 C C . SER A 1 229 ? 24.528 0.055 1.328 1.00 24.66 229 SER A C 1
ATOM 1784 O O . SER A 1 229 ? 24.515 0.775 0.332 1.00 24.66 229 SER A O 1
ATOM 1786 N N . VAL A 1 230 ? 23.861 -1.098 1.372 1.00 24.69 230 VAL A N 1
ATOM 1787 C CA . VAL A 1 230 ? 22.912 -1.479 0.327 1.00 24.69 230 VAL A CA 1
ATOM 1788 C C . VAL A 1 230 ? 21.569 -0.835 0.650 1.00 24.69 230 VAL A C 1
ATOM 1790 O O . VAL A 1 230 ? 20.731 -1.369 1.370 1.00 24.69 230 VAL A O 1
ATOM 1793 N N . THR A 1 231 ? 21.415 0.378 0.138 1.00 24.33 231 THR A N 1
ATOM 1794 C CA . THR A 1 231 ? 20.204 1.191 0.183 1.00 24.33 231 THR A CA 1
ATOM 1795 C C . THR A 1 231 ? 19.167 0.598 -0.775 1.00 24.33 231 THR A C 1
ATOM 1797 O O . THR A 1 231 ? 19.239 0.821 -1.979 1.00 24.33 231 THR A O 1
ATOM 1800 N N . TRP A 1 232 ? 18.186 -0.156 -0.272 1.00 25.22 232 TRP A N 1
ATOM 1801 C CA . TRP A 1 232 ? 17.076 -0.657 -1.095 1.00 25.22 232 TRP A CA 1
ATOM 1802 C C . TRP A 1 232 ? 15.831 0.196 -0.876 1.00 25.22 232 TRP A C 1
ATOM 1804 O O . TRP A 1 232 ? 15.122 0.022 0.105 1.00 25.22 232 TRP A O 1
ATOM 1814 N N . LEU A 1 233 ? 15.590 1.169 -1.754 1.00 27.55 233 LEU A N 1
ATOM 1815 C CA . LEU A 1 233 ? 14.227 1.575 -2.104 1.00 27.55 233 LEU A CA 1
ATOM 1816 C C . LEU A 1 233 ? 14.111 1.215 -3.578 1.00 27.55 233 LEU A C 1
ATOM 1818 O O . LEU A 1 233 ? 14.798 1.789 -4.421 1.00 27.55 233 LEU A O 1
ATOM 1822 N N . ARG A 1 234 ? 13.344 0.173 -3.876 1.00 29.28 234 ARG A N 1
ATOM 1823 C CA . ARG A 1 234 ? 13.011 -0.192 -5.246 1.00 29.28 234 ARG A CA 1
ATOM 1824 C C . ARG A 1 234 ? 11.500 -0.239 -5.354 1.00 29.28 234 ARG A C 1
ATOM 1826 O O . ARG A 1 234 ? 10.881 -1.181 -4.870 1.00 29.28 234 ARG A O 1
ATOM 1833 N N . ALA A 1 235 ? 10.945 0.713 -6.098 1.00 28.95 235 ALA A N 1
ATOM 1834 C CA . ALA A 1 235 ? 9.893 0.374 -7.039 1.00 28.95 235 ALA A CA 1
ATOM 1835 C C . ALA A 1 235 ? 10.388 -0.828 -7.868 1.00 28.95 235 ALA A C 1
ATOM 1837 O O . ALA A 1 235 ? 11.483 -0.807 -8.443 1.00 28.95 235 ALA A O 1
ATOM 1838 N N . ILE A 1 236 ? 9.638 -1.926 -7.838 1.00 33.62 236 ILE A N 1
ATOM 1839 C CA . ILE A 1 236 ? 10.068 -3.219 -8.375 1.00 33.62 236 ILE A CA 1
ATOM 1840 C C . ILE A 1 236 ? 9.881 -3.224 -9.885 1.00 33.62 236 ILE A C 1
ATOM 1842 O O . ILE A 1 236 ? 8.901 -3.713 -10.429 1.00 33.62 236 ILE A O 1
ATOM 1846 N N . ALA A 1 237 ? 10.874 -2.697 -10.584 1.00 27.72 237 ALA A N 1
ATOM 1847 C CA . ALA A 1 237 ? 11.015 -2.886 -12.013 1.00 27.72 237 ALA A CA 1
ATOM 1848 C C . ALA A 1 237 ? 11.672 -4.252 -12.319 1.00 27.72 237 ALA A C 1
ATOM 1850 O O . ALA A 1 237 ? 12.892 -4.339 -12.484 1.00 27.72 237 ALA A O 1
ATOM 1851 N N . ALA A 1 238 ? 10.883 -5.331 -12.354 1.00 32.88 238 ALA A N 1
ATOM 1852 C CA . ALA A 1 238 ? 11.310 -6.657 -12.810 1.00 32.88 238 ALA A CA 1
ATOM 1853 C C . ALA A 1 238 ? 11.565 -6.698 -14.338 1.00 32.88 238 ALA A C 1
ATOM 1855 O O . ALA A 1 238 ? 10.646 -6.797 -15.150 1.00 32.88 238 ALA A O 1
ATOM 1856 N N . ARG A 1 239 ? 12.837 -6.674 -14.761 1.00 25.77 239 ARG A N 1
ATOM 1857 C CA . ARG A 1 239 ? 13.210 -6.902 -16.171 1.00 25.77 239 ARG A CA 1
ATOM 1858 C C . ARG A 1 239 ? 12.876 -8.342 -16.578 1.00 25.77 239 ARG A C 1
ATOM 1860 O O . ARG A 1 239 ? 13.620 -9.256 -16.240 1.00 25.77 239 ARG A O 1
ATOM 1867 N N . SER A 1 240 ? 11.804 -8.543 -17.341 1.00 34.16 240 SER A N 1
ATOM 1868 C CA . SER A 1 240 ? 11.551 -9.806 -18.045 1.00 34.16 240 SER A CA 1
ATOM 1869 C C . SER A 1 240 ? 12.202 -9.772 -19.432 1.00 34.16 240 SER A C 1
ATOM 1871 O O . SER A 1 240 ? 11.924 -8.857 -20.210 1.00 34.16 240 SER A O 1
ATOM 1873 N N . ARG A 1 241 ? 13.023 -10.772 -19.772 1.00 30.09 241 ARG A N 1
ATOM 1874 C CA . ARG A 1 241 ? 13.341 -11.079 -21.178 1.00 30.09 241 ARG A CA 1
ATOM 1875 C C . ARG A 1 241 ? 12.143 -11.805 -21.816 1.00 30.09 241 ARG A C 1
ATOM 1877 O O . ARG A 1 241 ? 11.442 -12.513 -21.096 1.00 30.09 241 ARG A O 1
ATOM 1884 N N . PRO A 1 242 ? 11.887 -11.637 -23.124 1.00 31.33 242 PRO A N 1
ATOM 1885 C CA . PRO A 1 242 ? 10.799 -12.329 -23.803 1.00 31.33 242 PRO A CA 1
ATOM 1886 C C . PRO A 1 242 ? 11.131 -13.817 -23.966 1.00 31.33 242 PRO A C 1
ATOM 1888 O O . PRO A 1 242 ? 12.108 -14.171 -24.621 1.00 31.33 242 PRO A O 1
ATOM 1891 N N . THR A 1 243 ? 10.311 -14.686 -23.380 1.00 40.72 243 THR A N 1
ATOM 1892 C CA . THR A 1 243 ? 10.314 -16.124 -23.668 1.00 40.72 243 THR A CA 1
ATOM 1893 C C . THR A 1 243 ? 9.338 -16.376 -24.812 1.00 40.72 243 THR A C 1
ATOM 1895 O O . THR A 1 243 ? 8.124 -16.281 -24.644 1.00 40.72 243 THR A O 1
ATOM 1898 N N . THR A 1 244 ? 9.857 -16.676 -25.999 1.00 36.88 244 THR A N 1
ATOM 1899 C CA . THR A 1 244 ? 9.069 -17.222 -27.107 1.00 36.88 244 THR A CA 1
ATOM 1900 C C . THR A 1 244 ? 8.651 -18.651 -26.753 1.00 36.88 244 THR A C 1
ATOM 1902 O O . THR A 1 244 ? 9.475 -19.561 -26.799 1.00 36.88 244 THR A O 1
ATOM 1905 N N . CYS A 1 245 ? 7.386 -18.860 -26.381 1.00 33.75 245 CYS A N 1
ATOM 1906 C CA . CYS A 1 245 ? 6.787 -20.195 -26.332 1.00 33.75 245 CYS A CA 1
ATOM 1907 C C . CYS A 1 245 ? 6.223 -20.532 -27.716 1.00 33.75 245 CYS A C 1
ATOM 1909 O O . CYS A 1 245 ? 5.224 -19.959 -28.150 1.00 33.75 245 CYS A O 1
ATOM 1911 N N . SER A 1 246 ? 6.887 -21.452 -28.416 1.00 35.84 246 SER A N 1
ATOM 1912 C CA . SER A 1 246 ? 6.372 -22.081 -29.627 1.00 35.84 246 SER A CA 1
ATOM 1913 C C . SER A 1 246 ? 5.211 -23.014 -29.279 1.00 35.84 246 SER A C 1
ATOM 1915 O O . SER A 1 246 ? 5.361 -23.938 -28.481 1.00 35.84 246 SER A O 1
ATOM 1917 N N . ASN A 1 247 ? 4.065 -22.784 -29.915 1.00 40.56 247 ASN A N 1
ATOM 1918 C CA . ASN A 1 247 ? 2.925 -23.692 -29.924 1.00 40.56 247 ASN A CA 1
ATOM 1919 C C . ASN A 1 247 ? 3.305 -25.052 -30.530 1.00 40.56 247 ASN A C 1
ATOM 1921 O O . ASN A 1 247 ? 3.688 -25.115 -31.695 1.00 40.56 247 ASN A O 1
ATOM 1925 N N . ALA A 1 248 ? 3.072 -26.138 -29.794 1.00 35.28 248 ALA A N 1
ATOM 1926 C CA . ALA A 1 248 ? 2.921 -27.475 -30.361 1.00 35.28 248 ALA A CA 1
ATOM 1927 C C . ALA A 1 248 ? 1.584 -28.065 -29.886 1.00 35.28 248 ALA A C 1
ATOM 1929 O O . ALA A 1 248 ? 1.504 -28.778 -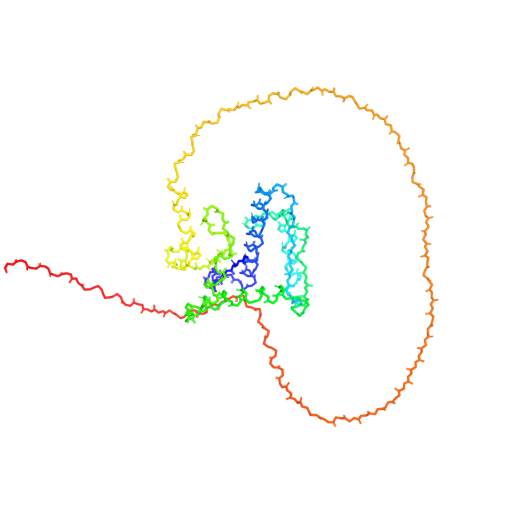28.890 1.00 35.28 248 ALA A O 1
ATOM 1930 N N . ARG A 1 249 ? 0.504 -27.731 -30.606 1.00 38.16 249 ARG A N 1
ATOM 1931 C CA . ARG A 1 249 ? -0.712 -28.555 -30.651 1.00 38.16 249 ARG A CA 1
ATOM 1932 C C . ARG A 1 249 ? -0.487 -29.611 -31.726 1.00 38.16 249 ARG A C 1
ATOM 1934 O O . ARG A 1 249 ? -0.395 -29.246 -32.892 1.00 38.16 249 ARG A O 1
ATOM 1941 N N . SER A 1 250 ? -0.448 -30.887 -31.355 1.00 41.56 250 SER A N 1
ATOM 1942 C CA . SER A 1 250 ? -0.692 -31.973 -32.307 1.00 41.56 250 SER A CA 1
ATOM 1943 C C . SER A 1 250 ? -2.009 -32.660 -31.976 1.00 41.56 250 SER A C 1
ATOM 1945 O O . SER A 1 250 ? -2.383 -32.827 -30.814 1.00 41.56 250 SER A O 1
ATOM 1947 N N . ALA A 1 251 ? -2.751 -32.926 -33.040 1.00 40.00 251 ALA A N 1
ATOM 1948 C CA . ALA A 1 251 ? -4.162 -33.230 -33.069 1.00 40.00 251 ALA A CA 1
ATOM 1949 C C . ALA A 1 251 ? -4.473 -34.703 -32.776 1.00 40.00 251 ALA A C 1
ATOM 1951 O O . ALA A 1 251 ? -3.668 -35.605 -32.985 1.00 40.00 251 ALA A O 1
ATOM 1952 N N . ARG A 1 252 ? -5.720 -34.916 -32.345 1.00 44.78 252 ARG A N 1
ATOM 1953 C CA . ARG A 1 252 ? -6.426 -36.200 -32.316 1.00 44.78 252 ARG A CA 1
ATOM 1954 C C . ARG A 1 252 ? -6.339 -36.917 -33.663 1.00 44.78 252 ARG A C 1
ATOM 1956 O O . ARG A 1 252 ? -6.657 -36.315 -34.682 1.00 44.78 252 ARG A O 1
ATOM 1963 N N . THR A 1 253 ? -6.177 -38.235 -33.630 1.00 46.03 253 THR A N 1
ATOM 1964 C CA . THR A 1 253 ? -6.929 -39.122 -34.524 1.00 46.03 253 THR A CA 1
ATOM 1965 C C . THR A 1 253 ? -7.540 -40.257 -33.709 1.00 46.03 253 THR A C 1
ATOM 1967 O O . THR A 1 253 ? -6.886 -40.948 -32.937 1.00 46.03 253 THR A O 1
ATOM 1970 N N . ARG A 1 254 ? -8.861 -40.363 -33.839 1.00 44.94 254 ARG A N 1
ATOM 1971 C CA . ARG A 1 254 ? -9.731 -41.413 -33.320 1.00 44.94 254 ARG A CA 1
ATOM 1972 C C . ARG A 1 254 ? -10.110 -42.204 -34.569 1.00 44.94 254 ARG A C 1
ATOM 1974 O O . ARG A 1 254 ? -10.712 -41.616 -35.461 1.00 44.94 254 ARG A O 1
ATOM 1981 N N . SER A 1 255 ? -9.727 -43.472 -34.664 1.00 47.84 255 SER A N 1
ATOM 1982 C CA . SER A 1 255 ? -10.175 -44.359 -35.740 1.00 47.84 255 SER A CA 1
ATOM 1983 C C . SER A 1 255 ? -10.806 -45.593 -35.125 1.00 47.84 255 SER A C 1
ATOM 1985 O O . SER A 1 255 ? -10.149 -46.375 -34.446 1.00 47.84 255 SER A O 1
ATOM 1987 N N . SER A 1 256 ? -1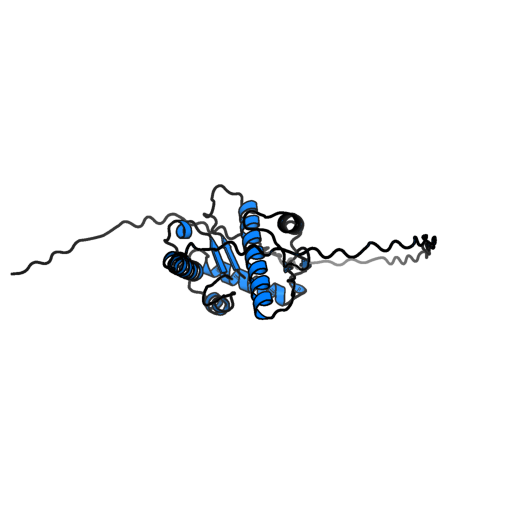2.108 -45.705 -35.346 1.00 52.53 256 SER A N 1
ATOM 1988 C CA . SER A 1 256 ? -12.917 -46.901 -35.188 1.00 52.53 256 SER A CA 1
ATOM 1989 C C . SER A 1 256 ? -12.821 -47.750 -36.456 1.00 52.53 256 SER A C 1
ATOM 1991 O O . SER A 1 256 ? -13.218 -47.263 -37.517 1.00 52.53 256 SER A O 1
ATOM 1993 N N . ARG A 1 257 ? -12.364 -48.994 -36.328 1.00 55.12 257 ARG A N 1
ATOM 1994 C CA . ARG A 1 257 ? -12.918 -50.225 -36.921 1.00 55.12 257 ARG A CA 1
ATOM 1995 C C . ARG A 1 257 ? -12.001 -51.388 -36.582 1.00 55.12 257 ARG A C 1
ATOM 1997 O O . ARG A 1 257 ? -10.773 -51.174 -36.616 1.00 55.12 257 ARG A O 1
#

pLDDT: mean 72.58, std 23.99, range [24.33, 95.19]

Secondary structure (DSSP, 8-state):
-EEEE-TTTTTTS-HHHHHHHHHHHHHHHHHHHHHHHHHHH-----B--EEE--HHHHHHHHHHHHHHHHS--SS----SBSSSPEEE-TTT-HHHHHHHHHHHHHHHHHSTT----HHHHHHGGGS-EETTEE-SEEEE-HHHHTT---SHHHHHHHHHHHHHHHSPPPPS----------------------PPPP--PPPP-----------------------------------PPP---------------

Foldseek 3Di:
DAEAEACQQPVVDDQVVSVLVSLLLQLVLVLVVQVVCCVVVVDLAADAAEAEDDPVCVVVQQVSLVPLCVFPDPVGHRDRHPHRHHYDHCVVDPVNVVVVLQHVLVLLCPAVVRDPDVSCVVCVVVADDDPQAGSRYYYRDVCLVVVRDDDPNSVSVVVVVVVVVPDDDDPPDDDPPPPPDDDDDDDDDDDDDDDDDDDDDDDDDDDDDDDDDDDDDDDDDDDPPPPPPPDDDDSDHHDDDDDDDDDDDDDDDDDDD

Sequence (257 aa):
MGVVVDSRFHQASTPESREQHAYEVLLHKFDMLLKSVRVKDSLPNRGLVIHDRRVVVERDIQTWTTQWRKSAGNIGQLRNLADVPLFADSRASRLLQLADLVSYSLYRRYAPGGEAEPSFATIYPRFHHVDGVLHGCVHFTPSYGAGSCDCEPCGARFEAEAVKSAAPAPPSGSEKRTRRRTRAGKPIETDQQSTPQPVETPSPTTSSNTRLSWAGTTVTPSLSLSRRSVTWLRAIAARSRPTTCSNARSARTRSSR

Radius of gyration: 28.96 Å; chains: 1; bounding box: 88×94×67 Å

Organism: NCBI:txid52699